Protein AF-A0A540LN91-F1 (afdb_monomer)

Foldseek 3Di:
DWQAFDADPPRQTQFTADPVRDTDGDRDDDDDQQQQAQHKDDAQPDIDAASDVVHHHDYRNVVNVVVVVDDDADEDFAFDDWDFQVPDDCPPWAKDWDDPDDDDPDPDPVPPDDDDTDIKTKDKDAQVNLVVLVVCVCSHCVSVVVDPHDYDPPQDAVSVCCVVVVVDRMFMWIFDDPDDPGRITGTDGRRHGHHDPDPPPDDDD

Solvent-accessible surface area (backbone atoms only — not comparable to full-atom values): 12615 Å² total; per-residue (Å²): 106,70,24,41,74,38,63,49,82,90,75,37,52,44,27,35,27,29,74,89,70,52,74,48,77,33,84,70,87,86,88,80,61,78,59,18,63,75,16,65,45,71,52,45,89,46,70,47,75,16,30,48,93,99,37,72,39,42,63,52,37,64,63,47,42,42,74,73,69,47,88,83,84,67,79,49,84,55,50,52,46,70,44,58,51,92,80,55,84,63,88,87,45,48,77,44,66,70,70,92,72,82,81,73,95,61,90,58,68,93,72,70,71,89,70,89,77,72,64,29,32,43,48,68,50,46,62,67,57,52,49,58,47,61,77,45,40,64,48,34,40,63,74,47,68,76,42,99,51,65,56,54,89,87,50,43,24,61,68,52,40,54,69,73,43,66,86,56,71,59,50,64,29,36,42,35,68,77,46,95,91,50,59,43,23,40,53,43,34,86,44,43,38,43,74,69,89,77,80,70,84,76,87,77,131

Radius of gyration: 22.0 Å; Cα contacts (8 Å, |Δi|>4): 306; chains: 1; bounding box: 51×40×54 Å

pLDDT: mean 84.0, std 16.84, range [22.33, 97.44]

Nearest PDB structures (foldseek):
  2zxh-assembly1_B  TM=8.770E-01  e=1.008E-15  Aquifex aeolicus
  2zxi-assembly1_B  TM=9.039E-01  e=3.713E-15  Aquifex aeolicus
  2zxi-assembly2_C  TM=9.038E-01  e=3.951E-15  Aquifex aeolicus
  2zxi-assembly2_D  TM=9.227E-01  e=1.549E-14  Aquifex aeolicus
  2zxi-assembly1_A  TM=9.177E-01  e=3.068E-14  Aquifex aeolicus

Structure (mmCIF, N/CA/C/O backbone):
data_AF-A0A540LN91-F1
#
_entry.id   AF-A0A540LN91-F1
#
loop_
_atom_site.group_PDB
_atom_site.id
_atom_site.type_symbol
_atom_site.label_atom_id
_atom_site.label_alt_id
_atom_site.label_comp_id
_atom_site.label_asym_id
_atom_site.label_entity_id
_atom_site.label_seq_id
_atom_site.pdbx_PDB_ins_code
_atom_site.Cartn_x
_atom_site.Cartn_y
_atom_site.Cartn_z
_atom_site.occupancy
_atom_site.B_iso_or_equiv
_atom_site.auth_seq_id
_atom_site.auth_comp_id
_atom_site.auth_asym_id
_atom_site.auth_atom_id
_atom_site.pdbx_PDB_model_num
ATOM 1 N N . MET A 1 1 ? 4.319 7.877 -19.584 1.00 86.12 1 MET A N 1
ATOM 2 C CA . MET A 1 1 ? 4.450 6.467 -19.162 1.00 86.12 1 MET A CA 1
ATOM 3 C C . MET A 1 1 ? 5.512 5.794 -20.011 1.00 86.12 1 MET A C 1
ATOM 5 O O . MET A 1 1 ? 5.472 5.961 -21.227 1.00 86.12 1 MET A O 1
ATOM 9 N N . VAL A 1 2 ? 6.475 5.121 -19.384 1.00 92.62 2 VAL A N 1
ATOM 10 C CA . VAL A 1 2 ? 7.494 4.317 -20.078 1.00 92.62 2 VAL A CA 1
ATOM 11 C C . VAL A 1 2 ? 6.882 2.971 -20.446 1.00 92.62 2 VAL A C 1
ATOM 13 O O . VAL A 1 2 ? 6.247 2.346 -19.601 1.00 92.62 2 VAL A O 1
ATOM 16 N N . THR A 1 3 ? 7.056 2.552 -21.694 1.00 94.12 3 THR A N 1
ATOM 17 C CA . THR A 1 3 ? 6.496 1.304 -22.226 1.00 94.12 3 THR A CA 1
ATOM 18 C C . THR A 1 3 ? 7.567 0.298 -22.613 1.00 94.12 3 THR A C 1
ATOM 20 O O . THR A 1 3 ? 7.248 -0.877 -22.712 1.00 94.12 3 THR A O 1
ATOM 23 N N . ASP A 1 4 ? 8.808 0.727 -22.859 1.00 94.25 4 ASP A N 1
ATOM 24 C CA . ASP A 1 4 ? 9.867 -0.153 -23.361 1.00 94.25 4 ASP A CA 1
ATOM 25 C C . ASP A 1 4 ? 11.262 0.299 -22.909 1.00 94.25 4 ASP A C 1
ATOM 27 O O . ASP A 1 4 ? 11.470 1.482 -22.607 1.00 94.25 4 ASP A O 1
ATOM 31 N N . ILE A 1 5 ? 12.210 -0.637 -22.910 1.00 95.06 5 ILE A N 1
ATOM 32 C CA . ILE A 1 5 ? 13.632 -0.402 -22.642 1.00 95.06 5 ILE A CA 1
ATOM 33 C C . ILE A 1 5 ? 14.379 -0.531 -23.965 1.00 95.06 5 ILE A C 1
ATOM 35 O O . ILE A 1 5 ? 14.252 -1.526 -24.672 1.00 95.06 5 ILE A O 1
ATOM 39 N N . LEU A 1 6 ? 15.155 0.490 -24.312 1.00 94.81 6 LEU A N 1
ATOM 40 C CA . LEU A 1 6 ? 15.960 0.486 -25.526 1.00 94.81 6 LEU A CA 1
ATOM 41 C C . LEU A 1 6 ? 17.246 -0.287 -25.252 1.00 94.81 6 LEU A C 1
ATOM 43 O O . LEU A 1 6 ? 17.991 0.069 -24.337 1.00 94.81 6 LEU A O 1
ATOM 47 N N . LEU A 1 7 ? 17.494 -1.322 -26.050 1.00 94.69 7 LEU A N 1
ATOM 48 C CA . LEU A 1 7 ? 18.712 -2.117 -25.986 1.00 94.69 7 LEU A CA 1
ATOM 49 C C . LEU A 1 7 ? 19.568 -1.893 -27.230 1.00 94.69 7 LEU A C 1
ATOM 51 O O . LEU A 1 7 ? 19.076 -1.913 -28.360 1.00 94.69 7 LEU A O 1
ATOM 55 N N . GLY A 1 8 ? 20.853 -1.690 -26.982 1.00 89.50 8 GLY A N 1
ATOM 56 C CA . GLY A 1 8 ? 21.898 -1.558 -27.977 1.00 89.50 8 GLY A CA 1
ATOM 57 C C . GLY A 1 8 ? 22.537 -2.884 -28.355 1.00 89.50 8 GLY A C 1
ATOM 58 O O . GLY A 1 8 ? 22.025 -3.975 -28.102 1.00 89.50 8 GLY A O 1
ATOM 59 N N . LYS A 1 9 ? 23.732 -2.796 -28.942 1.00 85.31 9 LYS A N 1
ATOM 60 C CA . LYS A 1 9 ? 24.552 -3.982 -29.227 1.00 85.31 9 LYS A CA 1
ATOM 61 C C . LYS A 1 9 ? 24.953 -4.668 -27.914 1.00 85.31 9 LYS A C 1
ATOM 63 O O . LYS A 1 9 ? 25.389 -3.991 -26.984 1.00 85.31 9 LYS A O 1
ATOM 68 N N . ASN A 1 10 ? 24.882 -6.001 -27.885 1.00 87.94 10 ASN A N 1
ATOM 69 C CA . ASN A 1 10 ? 25.202 -6.846 -26.724 1.00 87.94 10 ASN A CA 1
ATOM 70 C C . ASN A 1 10 ? 24.302 -6.598 -25.493 1.00 87.94 10 ASN A C 1
ATOM 72 O O . ASN A 1 10 ? 24.808 -6.596 -24.376 1.00 87.94 10 ASN A O 1
ATOM 76 N N . ASP A 1 11 ? 23.007 -6.333 -25.694 1.00 88.44 11 ASP A N 1
ATOM 77 C CA . ASP A 1 11 ? 22.007 -6.147 -24.623 1.00 88.44 11 ASP A CA 1
ATOM 78 C C . ASP A 1 11 ? 22.308 -5.003 -23.633 1.00 88.44 11 ASP A C 1
ATOM 80 O O . ASP A 1 11 ? 21.781 -4.957 -22.522 1.00 88.44 11 ASP A O 1
ATOM 84 N N . ASN A 1 12 ? 23.136 -4.035 -24.038 1.00 93.00 12 ASN A N 1
ATOM 85 C CA . ASN A 1 12 ? 23.396 -2.843 -23.235 1.00 93.00 12 ASN A CA 1
ATOM 86 C C . ASN A 1 12 ? 22.174 -1.922 -23.233 1.00 93.00 12 ASN A C 1
ATOM 88 O O . ASN A 1 12 ? 21.608 -1.637 -24.287 1.00 93.00 12 ASN A O 1
ATOM 92 N N . VAL A 1 13 ? 21.800 -1.406 -22.064 1.00 95.12 13 VAL A N 1
ATOM 93 C CA . VAL A 1 13 ? 20.722 -0.418 -21.953 1.00 95.12 13 VAL A CA 1
ATOM 94 C C . VAL A 1 13 ? 21.164 0.898 -22.596 1.00 95.12 13 VAL A C 1
ATOM 96 O O . VAL A 1 13 ? 22.190 1.463 -22.229 1.00 95.12 13 VAL A O 1
ATOM 99 N N . GLU A 1 14 ? 20.371 1.397 -23.542 1.00 96.25 14 GLU A N 1
ATOM 100 C CA . GLU A 1 14 ? 20.589 2.688 -24.210 1.00 96.25 14 GLU A CA 1
ATOM 101 C C . GLU A 1 14 ? 19.561 3.746 -23.791 1.00 96.25 14 GLU A C 1
ATOM 103 O O . GLU A 1 14 ? 19.746 4.934 -24.064 1.00 96.25 14 GLU A O 1
ATOM 108 N N . GLY A 1 15 ? 18.472 3.346 -23.129 1.00 96.50 15 GLY A N 1
ATOM 109 C CA . GLY A 1 15 ? 17.441 4.267 -22.669 1.00 96.50 15 GLY A CA 1
ATOM 110 C C . GLY A 1 15 ? 16.058 3.640 -22.544 1.00 96.50 15 GLY A C 1
ATOM 111 O O . GLY A 1 15 ? 15.912 2.436 -22.348 1.00 96.50 15 GLY A O 1
ATOM 112 N N . VAL A 1 16 ? 15.026 4.473 -22.668 1.00 97.06 16 VAL A N 1
ATOM 113 C CA . VAL A 1 16 ? 13.616 4.072 -22.565 1.00 97.06 16 VAL A CA 1
ATOM 114 C C . VAL A 1 16 ? 12.768 4.682 -23.673 1.00 97.06 16 VAL A C 1
ATOM 116 O O . VAL A 1 16 ? 13.033 5.791 -24.140 1.00 97.06 16 VAL A O 1
ATOM 119 N N . ARG A 1 17 ? 11.693 3.986 -24.049 1.00 95.69 17 ARG A N 1
ATOM 120 C CA . ARG A 1 17 ? 10.635 4.520 -24.913 1.00 95.69 17 ARG A CA 1
ATOM 121 C C . ARG A 1 17 ? 9.374 4.783 -24.109 1.00 95.69 17 ARG A C 1
ATOM 123 O O . ARG A 1 17 ? 8.958 3.977 -23.276 1.00 95.69 17 ARG A O 1
ATOM 130 N N . THR A 1 18 ? 8.742 5.913 -24.382 1.00 94.88 18 THR A N 1
ATOM 131 C CA . THR A 1 18 ? 7.457 6.286 -23.786 1.00 94.88 18 THR A CA 1
ATOM 132 C C . THR A 1 18 ? 6.276 5.878 -24.661 1.00 94.88 18 THR A C 1
ATOM 134 O O . THR A 1 18 ? 6.425 5.636 -25.855 1.00 94.88 18 THR A O 1
ATOM 137 N N . PHE A 1 19 ? 5.081 5.888 -24.072 1.00 90.00 19 PHE A N 1
ATOM 138 C CA . PHE A 1 19 ? 3.815 5.584 -24.742 1.00 90.00 19 PHE A CA 1
ATOM 139 C C . PHE A 1 19 ? 3.590 6.364 -26.051 1.00 90.00 19 PHE A C 1
ATOM 141 O O . PHE A 1 19 ? 3.082 5.808 -27.016 1.00 90.00 19 PHE A O 1
ATOM 148 N N . PHE A 1 20 ? 4.021 7.629 -26.120 1.00 92.31 20 PHE A N 1
ATOM 149 C CA . PHE A 1 20 ? 3.903 8.459 -27.328 1.00 92.31 20 PHE A CA 1
ATOM 150 C C . PHE A 1 20 ? 5.026 8.226 -28.356 1.00 92.31 20 PHE A C 1
ATOM 152 O O . PHE A 1 20 ? 5.187 9.010 -29.285 1.00 92.31 20 PHE A O 1
ATOM 159 N N . GLY A 1 21 ? 5.841 7.182 -28.186 1.00 92.81 21 GLY A N 1
ATOM 160 C CA . GLY A 1 21 ? 6.927 6.833 -29.103 1.00 92.81 21 GLY A CA 1
ATOM 161 C C . GLY A 1 21 ? 8.209 7.654 -28.933 1.00 92.81 21 GLY A C 1
ATOM 162 O O . GLY A 1 21 ? 9.156 7.448 -29.686 1.00 92.81 21 GLY A O 1
ATOM 163 N N . MET A 1 22 ? 8.280 8.557 -27.947 1.00 96.69 22 MET A N 1
ATOM 164 C CA . MET A 1 22 ? 9.504 9.319 -27.669 1.00 96.69 22 MET A CA 1
ATOM 165 C C . MET A 1 22 ? 10.547 8.439 -26.978 1.00 96.69 22 MET A C 1
ATOM 167 O O . MET A 1 22 ? 10.212 7.736 -26.018 1.00 96.69 22 MET A O 1
ATOM 171 N N . ASN A 1 23 ? 11.799 8.541 -27.426 1.00 97.44 23 ASN A N 1
ATOM 172 C CA . ASN A 1 23 ? 12.953 7.853 -26.854 1.00 97.44 23 ASN A CA 1
ATOM 173 C C . ASN A 1 23 ? 13.762 8.818 -25.974 1.00 97.44 23 ASN A C 1
ATOM 175 O O . ASN A 1 23 ? 14.092 9.920 -26.410 1.00 97.44 23 ASN A O 1
ATOM 179 N N . PHE A 1 24 ? 14.119 8.381 -24.768 1.00 96.94 24 PHE A N 1
ATOM 180 C CA . PHE A 1 24 ? 15.025 9.086 -23.862 1.00 96.94 24 PHE A CA 1
ATOM 181 C C . PHE A 1 24 ? 16.251 8.213 -23.628 1.00 96.94 24 PHE A C 1
ATOM 183 O O . PHE A 1 24 ? 16.111 7.093 -23.137 1.00 96.94 24 PHE A O 1
ATOM 190 N N . TYR A 1 25 ? 17.432 8.715 -23.985 1.00 97.19 25 TYR A N 1
ATOM 191 C CA . TYR A 1 25 ? 18.677 7.951 -23.915 1.00 97.19 25 TYR A CA 1
ATOM 192 C C . TYR A 1 25 ? 19.362 8.109 -22.558 1.00 97.19 25 TYR A C 1
ATOM 194 O O . TYR A 1 25 ? 19.408 9.206 -22.001 1.00 97.19 25 TYR A O 1
ATOM 202 N N . SER A 1 26 ? 19.894 7.011 -22.031 1.00 96.00 26 SER A N 1
ATOM 203 C CA . SER A 1 26 ? 20.634 6.967 -20.771 1.00 96.00 26 SER A CA 1
ATOM 204 C C . SER A 1 26 ? 21.508 5.712 -20.730 1.00 96.00 26 SER A C 1
ATOM 206 O O . SER A 1 26 ? 21.042 4.661 -21.168 1.00 96.00 26 SER A O 1
ATOM 208 N N . PRO A 1 27 ? 22.729 5.774 -20.164 1.00 94.00 27 PRO A N 1
ATOM 209 C CA . PRO A 1 27 ? 23.569 4.587 -19.992 1.00 94.00 27 PRO A CA 1
ATOM 210 C C . PRO A 1 27 ? 23.013 3.594 -18.955 1.00 94.00 27 PRO A C 1
ATOM 212 O O . PRO A 1 27 ? 23.422 2.438 -18.942 1.00 94.00 27 PRO A O 1
ATOM 215 N N . SER A 1 28 ? 22.095 4.038 -18.085 1.00 95.25 28 SER A N 1
ATOM 216 C CA . SER A 1 28 ? 21.482 3.217 -17.034 1.00 95.25 28 SER A CA 1
ATOM 217 C C . SER A 1 28 ? 20.012 3.582 -16.824 1.00 95.25 28 SER A C 1
ATOM 219 O O . SER A 1 28 ? 19.635 4.754 -16.905 1.00 95.25 28 SER A O 1
ATOM 221 N N . VAL A 1 29 ? 19.181 2.589 -16.497 1.00 95.62 29 VAL A N 1
ATOM 222 C CA . VAL A 1 29 ? 17.749 2.757 -16.198 1.00 95.62 29 VAL A CA 1
ATOM 223 C C . VAL A 1 29 ? 17.418 2.034 -14.895 1.00 95.62 29 VAL A C 1
ATOM 225 O O . VAL A 1 29 ? 17.763 0.868 -14.726 1.00 95.62 29 VAL A O 1
ATOM 228 N N . ILE A 1 30 ? 16.728 2.720 -13.980 1.00 95.62 30 ILE A N 1
ATOM 229 C CA . ILE A 1 30 ? 16.222 2.146 -12.727 1.00 95.62 30 ILE A CA 1
ATOM 230 C C . ILE A 1 30 ? 14.697 2.066 -12.825 1.00 95.62 30 ILE A C 1
ATOM 232 O O . ILE A 1 30 ? 14.035 3.075 -13.068 1.00 95.62 30 ILE A O 1
ATOM 236 N N . LEU A 1 31 ? 14.136 0.871 -12.634 1.00 92.94 31 LEU A N 1
ATOM 237 C CA . LEU A 1 31 ? 12.691 0.643 -12.666 1.00 92.94 31 LEU A CA 1
ATOM 238 C C . LEU A 1 31 ? 12.113 0.635 -11.247 1.00 92.94 31 LEU A C 1
ATOM 240 O O . LEU A 1 31 ? 12.434 -0.233 -10.442 1.00 92.94 31 LEU A O 1
ATOM 244 N N . THR A 1 32 ? 11.208 1.568 -10.960 1.00 94.25 32 THR A N 1
ATOM 245 C CA . THR A 1 32 ? 10.513 1.694 -9.666 1.00 94.25 32 THR A CA 1
ATOM 246 C C . THR A 1 32 ? 8.998 1.761 -9.866 1.00 94.25 32 THR A C 1
ATOM 248 O O . THR A 1 32 ? 8.308 2.656 -9.387 1.00 94.25 32 THR A O 1
ATOM 251 N N . THR A 1 33 ? 8.448 0.800 -10.611 1.00 89.56 33 THR A N 1
ATOM 252 C CA . THR A 1 33 ? 7.056 0.831 -11.099 1.00 89.56 33 THR A CA 1
ATOM 253 C C . THR A 1 33 ? 5.979 0.702 -10.022 1.00 89.56 33 THR A C 1
ATOM 255 O O . THR A 1 33 ? 4.800 0.856 -10.336 1.00 89.56 33 THR A O 1
ATOM 258 N N . GLY A 1 34 ? 6.346 0.375 -8.778 1.00 90.56 34 GLY A N 1
ATOM 259 C CA . GLY A 1 34 ? 5.402 0.183 -7.676 1.00 90.56 34 GLY A CA 1
ATOM 260 C C . GLY A 1 34 ? 4.256 -0.763 -8.051 1.00 90.56 34 GLY A C 1
ATOM 261 O O . GLY A 1 34 ? 4.475 -1.810 -8.654 1.00 90.56 34 GLY A O 1
ATOM 262 N N . THR A 1 35 ? 3.023 -0.361 -7.742 1.00 87.62 35 THR A N 1
ATOM 263 C CA . THR A 1 35 ? 1.791 -1.124 -8.017 1.00 87.62 35 THR A CA 1
ATOM 264 C C . THR A 1 35 ? 1.207 -0.886 -9.416 1.00 87.62 35 THR A C 1
ATOM 266 O O . THR A 1 35 ? 0.126 -1.383 -9.722 1.00 87.62 35 THR A O 1
ATOM 269 N N . PHE A 1 36 ? 1.884 -0.120 -10.279 1.00 89.00 36 PHE A N 1
ATOM 270 C CA . PHE A 1 36 ? 1.317 0.317 -11.557 1.00 89.00 36 PHE A CA 1
ATOM 271 C C . PHE A 1 36 ? 1.456 -0.715 -12.674 1.00 89.00 36 PHE A C 1
ATOM 273 O O . PHE A 1 36 ? 0.598 -0.770 -13.552 1.00 89.00 36 PHE A O 1
ATOM 280 N N . MET A 1 37 ? 2.520 -1.519 -12.667 1.00 88.06 37 MET A N 1
ATOM 281 C CA . MET A 1 37 ? 2.829 -2.449 -13.755 1.00 88.06 37 MET A CA 1
ATOM 282 C C . MET A 1 37 ? 1.749 -3.531 -13.876 1.00 88.06 37 MET A C 1
ATOM 284 O O . MET A 1 37 ? 1.601 -4.355 -12.975 1.00 88.06 37 MET A O 1
ATOM 288 N N . SER A 1 38 ? 0.965 -3.507 -14.960 1.00 85.62 38 SER A N 1
ATOM 289 C CA . SER A 1 38 ? -0.192 -4.399 -15.148 1.00 85.62 38 SER A CA 1
ATOM 290 C C . SER A 1 38 ? -1.129 -4.443 -13.920 1.00 85.62 38 SER A C 1
ATOM 292 O O . SER A 1 38 ? -1.695 -5.486 -13.552 1.00 85.62 38 SER A O 1
ATOM 294 N N . GLY A 1 39 ? -1.254 -3.287 -13.254 1.00 87.00 39 GLY A N 1
ATOM 295 C CA . GLY A 1 39 ? -2.028 -3.102 -12.033 1.00 87.00 39 GLY A CA 1
ATOM 296 C C . GLY A 1 39 ? -3.522 -3.327 -12.257 1.00 87.00 39 GLY A C 1
ATOM 297 O O . GLY A 1 39 ? -4.093 -2.942 -13.281 1.00 87.00 39 GLY A O 1
ATOM 298 N N . LYS A 1 40 ? -4.177 -3.968 -11.286 1.00 87.31 40 LYS A N 1
ATOM 299 C CA . LYS A 1 40 ? -5.621 -4.212 -11.305 1.00 87.31 40 LYS A CA 1
ATOM 300 C C . LYS A 1 40 ? -6.180 -4.068 -9.899 1.00 87.31 40 LYS A C 1
ATOM 302 O O . LYS A 1 40 ? -5.755 -4.787 -8.997 1.00 87.31 40 LYS A O 1
ATOM 307 N N . ILE A 1 41 ? -7.157 -3.185 -9.739 1.00 87.88 41 ILE A N 1
ATOM 308 C CA . ILE A 1 41 ? -7.875 -2.996 -8.479 1.00 87.88 41 ILE A CA 1
ATOM 309 C C . ILE A 1 41 ? -9.093 -3.910 -8.455 1.00 87.88 41 ILE A C 1
ATOM 311 O O . ILE A 1 41 ? -9.753 -4.114 -9.477 1.00 87.88 41 ILE A O 1
ATOM 315 N N . TRP A 1 42 ? -9.384 -4.437 -7.269 1.00 85.31 42 TRP A N 1
ATOM 316 C CA . TRP A 1 42 ? -10.552 -5.258 -6.986 1.00 85.31 42 TRP A CA 1
ATOM 317 C C . TRP A 1 42 ? -11.358 -4.645 -5.846 1.00 85.31 42 TRP A C 1
ATOM 319 O O . TRP A 1 42 ? -10.804 -4.329 -4.796 1.00 85.31 42 TRP A O 1
ATOM 329 N N . VAL A 1 43 ? -12.663 -4.503 -6.068 1.00 85.06 43 VAL A N 1
ATOM 330 C CA . VAL A 1 43 ? -13.647 -3.989 -5.112 1.00 85.06 43 VAL A CA 1
ATOM 331 C C . VAL A 1 43 ? -14.804 -4.983 -5.069 1.00 85.06 43 VAL A C 1
ATOM 333 O O . VAL A 1 43 ? -15.693 -4.948 -5.920 1.00 85.06 43 VAL A O 1
ATOM 336 N N . GLY A 1 44 ? -14.751 -5.920 -4.117 1.00 82.81 44 GLY A N 1
ATOM 337 C CA . GLY A 1 44 ? -15.648 -7.079 -4.092 1.00 82.81 44 GLY A CA 1
ATOM 338 C C . GLY A 1 44 ? -15.554 -7.863 -5.404 1.00 82.81 44 GLY A C 1
ATOM 339 O O . GLY A 1 44 ? -14.467 -8.278 -5.807 1.00 82.81 44 GLY A O 1
ATOM 340 N N . ARG A 1 45 ? -16.680 -7.984 -6.114 1.00 81.31 45 ARG A N 1
ATOM 341 C CA . ARG A 1 45 ? -16.774 -8.650 -7.427 1.00 81.31 45 ARG A CA 1
ATOM 342 C C . ARG A 1 45 ? -16.302 -7.796 -8.606 1.00 81.31 45 ARG A C 1
ATOM 344 O O . ARG A 1 45 ? -16.088 -8.315 -9.700 1.00 81.31 45 ARG A O 1
ATOM 351 N N . THR A 1 46 ? -16.169 -6.488 -8.416 1.00 83.69 46 THR A N 1
ATOM 352 C CA . THR A 1 46 ? -15.831 -5.555 -9.494 1.00 83.69 46 THR A CA 1
ATOM 353 C C . THR A 1 46 ? -14.323 -5.404 -9.605 1.00 83.69 46 THR A C 1
ATOM 355 O O . THR A 1 46 ? -13.603 -5.410 -8.605 1.00 83.69 46 THR A O 1
ATOM 358 N N . SER A 1 47 ? -13.827 -5.231 -10.829 1.00 84.94 47 SER A N 1
ATOM 359 C CA . SER A 1 47 ? -12.410 -4.977 -11.055 1.00 84.94 47 SER A CA 1
ATOM 360 C C . SER A 1 47 ? -12.166 -3.981 -12.174 1.00 84.94 47 SER A C 1
ATOM 362 O O . SER A 1 47 ? -12.963 -3.884 -13.105 1.00 84.94 47 SER A O 1
ATOM 364 N N . MET A 1 48 ? -11.049 -3.263 -12.088 1.00 87.06 48 MET A N 1
ATOM 365 C CA . MET A 1 48 ? -10.635 -2.299 -13.106 1.00 87.06 48 MET A CA 1
ATOM 366 C C . MET A 1 48 ? -9.107 -2.238 -13.239 1.00 87.06 48 MET A C 1
ATOM 368 O O . MET A 1 48 ? -8.408 -2.415 -12.235 1.00 87.06 48 MET A O 1
ATOM 372 N N . PRO A 1 49 ? -8.564 -1.996 -14.448 1.00 87.56 49 PRO A N 1
ATOM 373 C CA . PRO A 1 49 ? -7.143 -1.713 -14.632 1.00 87.56 49 PRO A CA 1
ATOM 374 C C . PRO A 1 49 ? -6.778 -0.393 -13.950 1.00 87.56 49 PRO A C 1
ATOM 376 O O . PRO A 1 49 ? -7.291 0.660 -14.320 1.00 87.56 49 PRO A O 1
ATOM 379 N N . ALA A 1 50 ? -5.908 -0.453 -12.949 1.00 88.25 50 ALA A N 1
ATOM 380 C CA . ALA A 1 50 ? -5.468 0.713 -12.192 1.00 88.25 50 ALA A CA 1
ATOM 381 C C . ALA A 1 50 ? -4.212 0.374 -11.383 1.00 88.25 50 ALA A C 1
ATOM 383 O O . ALA A 1 50 ? -4.078 -0.745 -10.882 1.00 88.25 50 ALA A O 1
ATOM 384 N N . GLY A 1 51 ? -3.298 1.337 -11.256 1.00 85.25 51 GLY A N 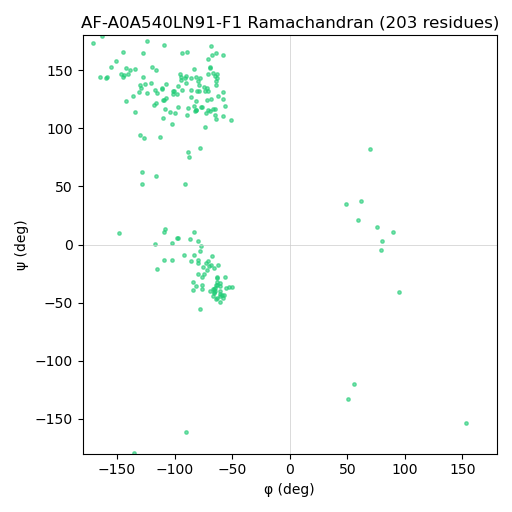1
ATOM 385 C CA . GLY A 1 51 ? -2.118 1.196 -10.398 1.00 85.25 51 GLY A CA 1
ATOM 386 C C . GLY A 1 51 ? -2.413 1.551 -8.943 1.00 85.25 51 GLY A C 1
ATOM 387 O O . GLY A 1 51 ? -1.949 0.880 -8.020 1.00 85.25 51 GLY A O 1
ATOM 388 N N . ARG A 1 52 ? -3.222 2.594 -8.749 1.00 86.12 52 ARG A N 1
ATOM 389 C CA . ARG A 1 52 ? -3.749 3.082 -7.468 1.00 86.12 52 ARG A CA 1
ATOM 390 C C . ARG A 1 52 ? -5.167 3.602 -7.685 1.00 86.12 52 ARG A C 1
ATOM 392 O O . ARG A 1 52 ? -5.598 3.760 -8.826 1.00 86.12 52 ARG A O 1
ATOM 399 N N . ALA A 1 53 ? -5.920 3.822 -6.611 1.00 80.56 53 ALA A N 1
ATOM 400 C CA . ALA A 1 53 ? -7.269 4.371 -6.730 1.00 80.56 53 ALA A CA 1
ATOM 401 C C . ALA A 1 53 ? -7.221 5.728 -7.459 1.00 80.56 53 ALA A C 1
ATOM 403 O O . ALA A 1 53 ? -6.461 6.606 -7.072 1.00 80.56 53 ALA A O 1
ATOM 404 N N . GLY A 1 54 ? -7.992 5.871 -8.542 1.00 82.62 54 GLY A N 1
ATOM 405 C CA . GLY A 1 54 ? -7.985 7.074 -9.386 1.00 82.62 54 GLY A CA 1
ATOM 406 C C . GLY A 1 54 ? -6.825 7.176 -10.388 1.00 82.62 54 GLY A C 1
ATOM 407 O O . GLY A 1 54 ? -6.843 8.072 -11.228 1.00 82.62 54 GLY A O 1
ATOM 408 N N . GLU A 1 55 ? -5.856 6.254 -10.372 1.00 85.38 55 GLU A N 1
ATOM 409 C CA . GLU A 1 55 ? -4.679 6.290 -11.247 1.00 85.38 55 GLU A CA 1
ATOM 410 C C . GLU A 1 55 ? -4.622 5.086 -12.200 1.00 85.38 55 GLU A C 1
ATOM 412 O O . GLU A 1 55 ? -4.757 3.924 -11.804 1.00 85.38 55 GLU A O 1
ATOM 417 N N . SER A 1 56 ? -4.367 5.355 -13.483 1.00 86.44 56 SER A N 1
ATOM 418 C CA . SER A 1 56 ? -4.314 4.321 -14.526 1.00 86.44 56 SER A CA 1
ATOM 419 C C . SER A 1 56 ? -3.135 3.360 -14.344 1.00 86.44 56 SER A C 1
ATOM 421 O O . SER A 1 56 ? -2.061 3.742 -13.881 1.00 86.44 56 SER A O 1
ATOM 423 N N . ALA A 1 57 ? -3.321 2.100 -14.742 1.00 87.81 57 ALA A N 1
ATOM 424 C CA . ALA A 1 57 ? -2.242 1.114 -14.768 1.00 87.81 57 ALA A CA 1
ATOM 425 C C . ALA A 1 57 ? -1.210 1.424 -15.864 1.00 87.81 57 ALA A C 1
ATOM 427 O O . ALA A 1 57 ? -1.541 1.997 -16.902 1.00 87.81 57 ALA A O 1
ATOM 428 N N . SER A 1 58 ? 0.030 0.986 -15.644 1.00 86.56 58 SER A N 1
ATOM 429 C CA . SER A 1 58 ? 1.075 0.981 -16.662 1.00 86.56 58 SER A CA 1
ATOM 430 C C . SER A 1 58 ? 1.013 -0.287 -17.500 1.00 86.56 58 SER A C 1
ATOM 432 O O . SER A 1 58 ? 1.031 -1.389 -16.949 1.00 86.56 58 SER A O 1
ATOM 434 N N . LEU A 1 59 ? 0.957 -0.121 -18.820 1.00 86.75 59 LEU A N 1
ATOM 435 C CA . LEU A 1 59 ? 0.855 -1.201 -19.802 1.00 86.75 59 LEU A CA 1
ATOM 436 C C . LEU A 1 59 ? 2.060 -1.171 -20.754 1.00 86.75 59 LEU A C 1
ATOM 438 O O . LEU A 1 59 ? 2.646 -0.112 -20.991 1.00 86.75 59 LEU A O 1
ATOM 442 N N . GLY A 1 60 ? 2.435 -2.323 -21.309 1.00 88.75 60 GLY A N 1
ATOM 443 C CA . GLY A 1 60 ? 3.512 -2.469 -22.292 1.00 88.75 60 GLY A CA 1
ATOM 444 C C . GLY A 1 60 ? 4.861 -2.843 -21.680 1.00 88.75 60 GLY A C 1
ATOM 445 O O . GLY A 1 60 ? 5.571 -3.686 -22.224 1.00 88.75 60 GLY A O 1
ATOM 446 N N . LEU A 1 61 ? 5.219 -2.255 -20.533 1.00 91.31 61 LEU A N 1
ATOM 447 C CA . LEU A 1 61 ? 6.521 -2.522 -19.912 1.00 91.31 61 LEU A CA 1
ATOM 448 C C . LEU A 1 61 ? 6.644 -3.971 -19.414 1.00 91.31 61 LEU A C 1
ATOM 450 O O . LEU A 1 61 ? 7.707 -4.565 -19.561 1.00 91.31 61 LEU A O 1
ATOM 454 N N . THR A 1 62 ? 5.572 -4.553 -18.863 1.00 90.44 62 THR A N 1
ATOM 455 C CA . THR A 1 62 ? 5.567 -5.958 -18.417 1.00 90.44 62 THR A CA 1
ATOM 456 C C . THR A 1 62 ? 5.844 -6.897 -19.586 1.00 90.44 62 THR A C 1
ATOM 458 O O . THR A 1 62 ? 6.719 -7.754 -19.497 1.00 90.44 62 THR A O 1
ATOM 461 N N . GLU A 1 63 ? 5.134 -6.712 -20.697 1.00 91.00 63 GLU A N 1
ATOM 462 C CA . GLU A 1 63 ? 5.249 -7.552 -21.885 1.00 91.00 63 GLU A CA 1
ATOM 463 C C . GLU A 1 63 ? 6.635 -7.426 -22.527 1.00 91.00 63 GLU A C 1
ATOM 465 O O . GLU A 1 63 ? 7.197 -8.417 -22.993 1.00 91.00 63 GLU A O 1
ATOM 470 N N . ASN A 1 64 ? 7.219 -6.225 -22.528 1.00 91.06 64 ASN A N 1
ATOM 471 C CA . ASN A 1 64 ? 8.574 -6.025 -23.036 1.00 91.06 64 ASN A CA 1
ATOM 472 C C . ASN A 1 64 ? 9.631 -6.664 -22.131 1.00 91.06 64 ASN A C 1
ATOM 474 O O . ASN A 1 64 ? 10.526 -7.329 -22.642 1.00 91.06 64 ASN A O 1
ATOM 478 N N . LEU A 1 65 ? 9.497 -6.580 -20.804 1.00 92.00 65 LEU A N 1
ATOM 479 C CA . LEU A 1 65 ? 10.389 -7.302 -19.890 1.00 92.00 65 LEU A CA 1
ATOM 480 C C . LEU A 1 65 ? 10.304 -8.823 -20.093 1.00 92.00 65 LEU A C 1
ATOM 482 O O . LEU A 1 65 ? 11.334 -9.488 -20.169 1.00 92.00 65 LEU A O 1
ATOM 486 N N . GLN A 1 66 ? 9.102 -9.372 -20.273 1.00 92.19 66 GLN A N 1
ATOM 487 C CA . GLN A 1 66 ? 8.930 -10.795 -20.587 1.00 92.19 66 GLN A CA 1
ATOM 488 C C . GLN A 1 66 ? 9.617 -11.191 -21.902 1.00 92.19 66 GLN A C 1
ATOM 490 O O . GLN A 1 66 ? 10.252 -12.241 -21.974 1.00 92.19 66 GLN A O 1
ATOM 495 N N . ARG A 1 67 ? 9.549 -10.342 -22.939 1.00 91.00 67 ARG A N 1
ATOM 496 C CA . ARG A 1 67 ? 10.262 -10.569 -24.213 1.00 91.00 67 ARG A CA 1
ATOM 497 C C . ARG A 1 67 ? 11.779 -10.570 -24.059 1.00 91.00 67 ARG A C 1
ATOM 499 O O . ARG A 1 67 ? 12.451 -11.253 -24.823 1.00 91.00 67 ARG A O 1
ATOM 506 N N . LEU A 1 68 ? 12.301 -9.836 -23.081 1.00 90.62 68 LEU A N 1
ATOM 507 C CA . LEU A 1 68 ? 13.720 -9.835 -22.720 1.00 90.62 68 LEU A CA 1
ATOM 508 C C . LEU A 1 68 ? 14.123 -11.041 -21.852 1.00 90.62 68 LEU A C 1
ATOM 510 O O . LEU A 1 68 ? 15.275 -11.138 -21.443 1.00 90.62 68 LEU A O 1
ATOM 514 N N . GLY A 1 69 ? 13.198 -11.967 -21.577 1.00 92.25 69 GLY A N 1
ATOM 515 C CA . GLY A 1 69 ? 13.461 -13.185 -20.813 1.00 92.25 69 GLY A CA 1
ATOM 516 C C . GLY A 1 69 ? 13.267 -13.044 -19.303 1.00 92.25 69 GLY A C 1
ATOM 517 O O . GLY A 1 69 ? 13.641 -13.955 -18.569 1.00 92.25 69 GLY A O 1
ATOM 518 N N . PHE A 1 70 ? 12.684 -11.940 -18.820 1.00 92.50 70 PHE A N 1
ATOM 519 C CA . PHE A 1 70 ? 12.351 -11.805 -17.401 1.00 92.50 70 PHE A CA 1
ATOM 520 C C . PHE A 1 70 ? 11.074 -12.568 -17.047 1.00 92.50 70 PHE A C 1
ATOM 522 O O . PHE A 1 70 ? 10.055 -12.483 -17.735 1.00 92.50 70 PHE A O 1
ATOM 529 N N . GLU A 1 71 ? 11.104 -13.251 -15.908 1.00 91.62 71 GLU A N 1
ATOM 530 C CA . GLU A 1 71 ? 9.909 -13.821 -15.297 1.00 91.62 71 GLU A CA 1
ATOM 531 C C . GLU A 1 71 ? 9.131 -12.742 -14.539 1.00 91.62 71 GLU A C 1
ATOM 533 O O . GLU A 1 71 ? 9.700 -11.880 -13.865 1.00 91.62 71 GLU A O 1
ATOM 538 N N . THR A 1 72 ? 7.806 -12.798 -14.629 1.00 86.25 72 THR A N 1
ATOM 539 C CA . THR A 1 72 ? 6.912 -11.873 -13.928 1.00 86.25 72 THR A CA 1
ATOM 540 C C . THR A 1 72 ? 5.850 -12.664 -13.185 1.00 86.25 72 THR A C 1
ATOM 542 O O . THR A 1 72 ? 5.248 -13.563 -13.770 1.00 86.25 72 THR A O 1
ATOM 545 N N . ASP A 1 73 ? 5.555 -12.275 -11.949 1.00 84.38 73 ASP A N 1
ATOM 546 C CA . ASP A 1 73 ? 4.468 -12.846 -11.150 1.00 84.38 73 ASP A CA 1
ATOM 547 C C . ASP A 1 73 ? 3.550 -11.730 -10.623 1.00 84.38 73 ASP A C 1
ATOM 549 O O . ASP A 1 73 ? 3.893 -10.543 -10.667 1.00 84.38 73 ASP A O 1
ATOM 553 N N . ARG A 1 74 ? 2.359 -12.091 -10.140 1.00 82.31 74 ARG A N 1
ATOM 554 C CA . ARG A 1 74 ? 1.376 -11.149 -9.601 1.00 82.31 74 ARG A CA 1
ATOM 555 C C . ARG A 1 74 ? 1.283 -11.274 -8.091 1.00 82.31 74 ARG A C 1
ATOM 557 O O . ARG A 1 74 ? 0.816 -12.273 -7.550 1.00 82.31 74 ARG A O 1
ATOM 564 N N . LEU A 1 75 ? 1.638 -10.188 -7.418 1.00 82.62 75 LEU A N 1
ATOM 565 C CA . LEU A 1 75 ? 1.392 -10.022 -5.993 1.00 82.62 75 LEU A CA 1
ATOM 566 C C . LEU A 1 75 ? 0.084 -9.267 -5.771 1.00 82.62 75 LEU A C 1
ATOM 568 O O . LEU A 1 75 ? -0.266 -8.353 -6.521 1.00 82.62 75 LEU A O 1
ATOM 572 N N . LYS A 1 76 ? -0.632 -9.649 -4.713 1.00 78.88 76 LYS A N 1
ATOM 573 C CA . LYS A 1 76 ? -1.817 -8.936 -4.243 1.00 78.88 76 LYS A CA 1
ATOM 574 C C . LYS A 1 76 ? -1.491 -8.238 -2.935 1.00 78.88 76 LYS A C 1
ATOM 576 O O . LYS A 1 76 ? -1.137 -8.882 -1.953 1.00 78.88 76 LYS A O 1
ATOM 581 N N . THR A 1 77 ? -1.709 -6.937 -2.921 1.00 78.31 77 THR A N 1
ATOM 582 C CA . THR A 1 77 ? -1.880 -6.149 -1.707 1.00 78.31 77 THR A CA 1
ATOM 583 C C . THR A 1 77 ? -3.217 -5.426 -1.809 1.00 78.31 77 THR A C 1
ATOM 585 O O . THR A 1 77 ? -3.934 -5.502 -2.806 1.00 78.31 77 THR A O 1
ATOM 588 N N . GLY A 1 78 ? -3.589 -4.744 -0.754 1.00 78.56 78 GLY A N 1
ATOM 589 C CA . GLY A 1 78 ? -4.790 -3.956 -0.649 1.00 78.56 78 GLY A CA 1
ATOM 590 C C . GLY A 1 78 ? -4.631 -3.020 0.525 1.00 78.56 78 GLY A C 1
ATOM 591 O O . GLY A 1 78 ? -3.605 -2.984 1.200 1.00 78.56 78 GLY A O 1
ATOM 592 N N . THR A 1 79 ? -5.659 -2.230 0.732 1.00 83.88 79 THR A N 1
ATOM 593 C CA . THR A 1 79 ? -5.632 -1.115 1.660 1.00 83.88 79 THR A CA 1
ATOM 594 C C . THR A 1 79 ? -7.022 -1.020 2.277 1.00 83.88 79 THR A C 1
ATOM 596 O O . THR A 1 79 ? -7.979 -1.361 1.577 1.00 83.88 79 THR A O 1
ATOM 599 N N . PRO A 1 80 ? -7.157 -0.658 3.560 1.00 85.25 80 PRO A N 1
ATOM 600 C CA . PRO A 1 80 ? -8.454 -0.405 4.163 1.00 85.25 80 PRO A CA 1
ATOM 601 C C . PRO A 1 80 ? -9.128 0.803 3.504 1.00 85.25 80 PRO A C 1
ATOM 603 O O . PRO A 1 80 ? -8.502 1.609 2.803 1.00 85.25 80 PRO A O 1
ATOM 606 N N . ALA A 1 81 ? -10.427 0.940 3.744 1.00 85.75 81 ALA A N 1
ATOM 607 C CA . ALA A 1 81 ? -11.121 2.161 3.383 1.00 85.75 81 ALA A CA 1
ATOM 608 C C . ALA A 1 81 ? -10.714 3.319 4.292 1.00 85.75 81 ALA A C 1
ATOM 610 O O . ALA A 1 81 ? -10.205 3.128 5.398 1.00 85.75 81 ALA A O 1
ATOM 611 N N . ARG A 1 82 ? -10.968 4.521 3.781 1.00 91.44 82 ARG A N 1
ATOM 612 C CA . ARG A 1 82 ? -10.868 5.758 4.540 1.00 91.44 82 ARG A CA 1
ATOM 613 C C . ARG A 1 82 ? -12.264 6.107 5.017 1.00 91.44 82 ARG A C 1
ATOM 615 O O . ARG A 1 82 ? -13.216 5.978 4.245 1.00 91.44 82 ARG A O 1
ATOM 622 N N . VAL A 1 83 ? -12.380 6.509 6.273 1.00 93.81 83 VAL A N 1
ATOM 623 C CA . VAL A 1 83 ? -13.649 6.933 6.873 1.00 93.81 83 VAL A CA 1
ATOM 624 C C . VAL A 1 83 ? -13.569 8.402 7.260 1.00 93.81 83 VAL A C 1
ATOM 626 O O . VAL A 1 83 ? -12.493 8.909 7.557 1.00 93.81 83 VAL A O 1
ATOM 629 N N . ASP A 1 84 ? -14.703 9.092 7.231 1.00 94.62 84 ASP A N 1
ATOM 630 C CA . ASP A 1 84 ? -14.777 10.504 7.598 1.00 94.62 84 ASP A CA 1
ATOM 631 C C . ASP A 1 84 ? -14.740 10.651 9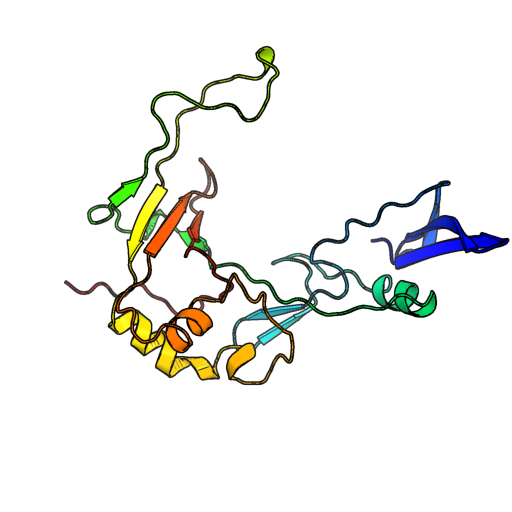.124 1.00 94.62 84 ASP A C 1
ATOM 633 O O . ASP A 1 84 ? -15.639 10.166 9.818 1.00 94.62 84 ASP A O 1
ATOM 637 N N . CYS A 1 85 ? -13.726 11.336 9.652 1.00 93.62 85 CYS A N 1
ATOM 638 C CA . CYS A 1 85 ? -13.525 11.531 11.086 1.00 93.62 85 CYS A CA 1
ATOM 639 C C . CYS A 1 85 ? -14.726 12.181 11.779 1.00 93.62 85 CYS A C 1
ATOM 641 O O . CYS A 1 85 ? -14.980 11.910 12.948 1.00 93.62 85 CYS A O 1
ATOM 643 N N . ARG A 1 86 ? -15.519 12.982 11.059 1.00 93.94 86 ARG A N 1
ATOM 644 C CA . ARG A 1 86 ? -16.701 13.675 11.598 1.00 93.94 86 ARG A CA 1
ATOM 645 C C . ARG A 1 86 ? -17.858 12.726 11.901 1.00 93.94 86 ARG A C 1
ATOM 647 O O . ARG A 1 86 ? -18.815 13.125 12.555 1.00 93.94 86 ARG A O 1
ATOM 654 N N . THR A 1 87 ? -17.787 11.499 11.388 1.00 95.25 87 THR A N 1
ATOM 655 C CA . THR A 1 87 ? -18.802 10.451 11.567 1.00 95.25 87 THR A CA 1
ATOM 656 C C . THR A 1 87 ? -18.404 9.405 12.606 1.00 95.25 87 THR A C 1
ATOM 658 O O . THR A 1 87 ? -19.147 8.453 12.823 1.00 95.25 87 THR A O 1
ATOM 661 N N . VAL A 1 88 ? -17.240 9.567 13.241 1.00 93.88 88 VAL A N 1
ATOM 662 C CA . VAL A 1 88 ? -16.715 8.633 14.238 1.00 93.88 88 VAL A CA 1
ATOM 663 C C . VAL A 1 88 ? -16.956 9.185 15.638 1.00 93.88 88 VAL A C 1
ATOM 665 O O . VAL A 1 88 ? -16.597 10.324 15.935 1.00 93.88 88 VAL A O 1
ATOM 668 N N . ASP A 1 89 ? -17.530 8.362 16.516 1.00 94.94 89 ASP A N 1
ATOM 669 C CA . ASP A 1 89 ? -17.558 8.645 17.948 1.00 94.94 89 ASP A CA 1
ATOM 670 C C . ASP A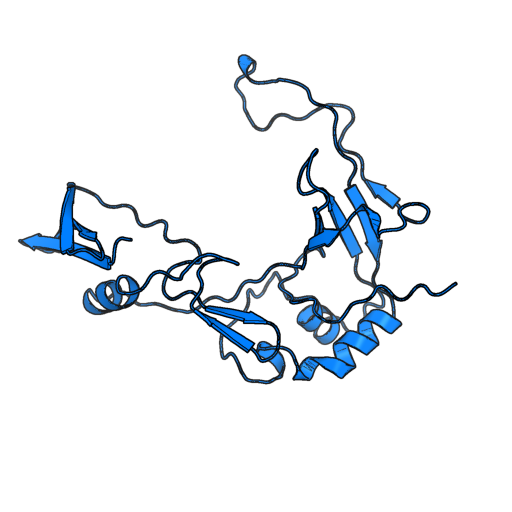 1 89 ? -16.228 8.230 18.595 1.00 94.94 89 ASP A C 1
ATOM 672 O O . ASP A 1 89 ? -15.864 7.053 18.629 1.00 94.94 89 ASP A O 1
ATOM 676 N N . PHE A 1 90 ? -15.495 9.216 19.110 1.00 94.00 90 PHE A N 1
ATOM 677 C CA . PHE A 1 90 ? -14.210 9.014 19.781 1.00 94.00 90 PHE A CA 1
ATOM 678 C C . PHE A 1 90 ? -14.333 8.837 21.298 1.00 94.00 90 PHE A C 1
ATOM 680 O O . PHE A 1 90 ? -13.337 8.520 21.945 1.00 94.00 90 PHE A O 1
ATOM 687 N N . SER A 1 91 ? -15.513 9.058 21.888 1.00 92.62 91 SER A N 1
ATOM 688 C CA . SER A 1 91 ? -15.684 9.126 23.345 1.00 92.62 91 SER A CA 1
ATOM 689 C C . SER A 1 91 ? -15.354 7.810 24.062 1.00 92.62 91 SER A C 1
ATOM 691 O O . SER A 1 91 ? -14.842 7.833 25.181 1.00 92.62 91 SER A O 1
ATOM 693 N N . GLY A 1 92 ? -15.594 6.671 23.405 1.00 89.19 92 GLY A N 1
ATOM 694 C CA . GLY A 1 92 ? -15.302 5.329 23.916 1.00 89.19 92 GLY A CA 1
ATOM 695 C C . GLY A 1 92 ? -13.979 4.722 23.437 1.00 89.19 92 GLY A C 1
ATOM 696 O O . GLY A 1 92 ? -13.735 3.545 23.700 1.00 89.19 92 GLY A O 1
ATOM 697 N N . LEU A 1 93 ? -13.146 5.469 22.706 1.00 94.69 93 LEU A N 1
ATOM 698 C CA . LEU A 1 93 ? -11.918 4.938 22.111 1.00 94.69 93 LEU A CA 1
ATOM 699 C C . LEU A 1 93 ? -10.694 5.188 22.994 1.00 94.69 93 LEU A C 1
ATOM 701 O O . LEU A 1 93 ? -10.585 6.218 23.656 1.00 94.69 93 LEU A O 1
ATOM 705 N N . GLU A 1 94 ? -9.735 4.262 22.965 1.00 94.62 94 GLU A N 1
ATOM 706 C CA . GLU A 1 94 ? -8.485 4.404 23.714 1.00 94.62 94 GLU A CA 1
ATOM 707 C C . GLU A 1 94 ? -7.503 5.299 22.931 1.00 94.62 94 GLU A C 1
ATOM 709 O O . GLU A 1 94 ? -7.081 4.917 21.835 1.00 94.62 94 GLU A O 1
ATOM 714 N N . PRO A 1 95 ? -7.117 6.482 23.448 1.00 95.38 95 PRO A N 1
ATOM 715 C CA . PRO A 1 95 ? -6.171 7.356 22.766 1.00 95.38 95 PRO A CA 1
ATOM 716 C C . PRO A 1 95 ? -4.752 6.773 22.801 1.00 95.38 95 PRO A C 1
ATOM 718 O O . PRO A 1 95 ? -4.241 6.413 23.857 1.00 95.38 95 PRO A O 1
ATOM 721 N N . GLN A 1 96 ? -4.095 6.754 21.645 1.00 94.81 96 GLN A N 1
ATOM 722 C CA . GLN A 1 96 ? -2.706 6.343 21.452 1.00 94.81 96 GLN A CA 1
ATOM 723 C C . GLN A 1 96 ? -1.900 7.577 21.039 1.00 94.81 96 GLN A C 1
ATOM 725 O O . GLN A 1 96 ? -1.872 7.967 19.867 1.00 94.81 96 GLN A O 1
ATOM 730 N N . ARG A 1 97 ? -1.315 8.247 22.034 1.00 93.94 97 ARG A N 1
ATOM 731 C CA . ARG A 1 97 ? -0.474 9.435 21.834 1.00 93.94 97 ARG A CA 1
ATOM 732 C C . ARG A 1 97 ? 0.945 9.004 21.471 1.00 93.94 97 ARG A C 1
ATOM 734 O O . ARG A 1 97 ? 1.380 7.932 21.880 1.00 93.94 97 ARG A O 1
ATOM 741 N N . GLY A 1 98 ? 1.645 9.843 20.713 1.00 90.88 98 GLY A N 1
ATOM 742 C CA . GLY A 1 98 ? 3.078 9.662 20.505 1.00 90.88 98 GLY A CA 1
ATOM 743 C C . GLY A 1 98 ? 3.881 9.923 21.782 1.00 90.88 98 GLY A C 1
ATOM 744 O O . GLY A 1 98 ? 3.338 10.406 22.780 1.00 90.88 98 GLY A O 1
ATOM 745 N N . ASP A 1 99 ? 5.167 9.590 21.733 1.00 91.44 99 ASP A N 1
ATOM 746 C CA . ASP A 1 99 ? 6.077 9.692 22.874 1.00 91.44 99 ASP A CA 1
ATOM 747 C C . ASP A 1 99 ? 6.252 11.146 23.339 1.00 91.44 99 ASP A C 1
ATOM 749 O O . ASP A 1 99 ? 6.229 12.079 22.532 1.00 91.44 99 ASP A O 1
ATOM 753 N N . GLU A 1 100 ? 6.444 11.345 24.647 1.00 90.06 100 GLU A N 1
ATOM 754 C CA . GLU A 1 100 ? 6.690 12.677 25.222 1.00 90.06 100 GLU A CA 1
ATOM 755 C C . GLU A 1 100 ? 8.020 13.266 24.732 1.00 90.06 100 GLU A C 1
ATOM 757 O O . GLU A 1 100 ? 8.096 14.451 24.407 1.00 90.06 100 GLU A O 1
ATOM 762 N N . GLU A 1 101 ? 9.055 12.429 24.632 1.00 90.75 101 GLU A N 1
ATOM 763 C CA . GLU A 1 101 ? 10.329 12.788 24.014 1.00 90.75 101 GLU A CA 1
ATOM 764 C C . GLU A 1 101 ? 10.278 12.467 22.515 1.00 90.75 101 GLU A C 1
ATOM 766 O O . GLU A 1 101 ? 10.227 11.304 22.110 1.00 90.75 101 GLU A O 1
ATOM 771 N N . VAL A 1 102 ? 10.288 13.505 21.673 1.00 90.94 102 VAL A N 1
ATOM 772 C CA . VAL A 1 102 ? 10.180 13.344 20.217 1.00 90.94 102 VAL A CA 1
ATOM 773 C C . VAL A 1 102 ? 11.445 12.692 19.657 1.00 90.94 102 VAL A C 1
ATOM 775 O O . VAL A 1 102 ? 12.531 13.274 19.664 1.00 90.94 102 VAL A O 1
ATOM 778 N N . GLY A 1 103 ? 11.288 11.483 19.119 1.00 90.88 103 GLY A N 1
ATOM 779 C CA . GLY A 1 103 ? 12.323 10.796 18.355 1.00 90.88 103 GLY A CA 1
ATOM 780 C C . GLY A 1 103 ? 12.443 11.330 16.925 1.00 90.88 103 GLY A C 1
ATOM 781 O O . GLY A 1 103 ? 11.447 11.622 16.261 1.00 90.88 103 GLY A O 1
ATOM 782 N N . TRP A 1 104 ? 13.673 11.398 16.415 1.00 93.62 104 TRP A N 1
ATOM 783 C CA . TRP A 1 104 ? 13.960 11.878 15.062 1.00 93.62 104 TRP A CA 1
ATOM 784 C C . TRP A 1 104 ? 14.445 10.749 14.159 1.00 93.62 104 TRP A C 1
ATOM 786 O O . TRP A 1 104 ? 15.333 9.982 14.522 1.00 93.62 104 TRP A O 1
ATOM 796 N N . PHE A 1 105 ? 13.905 10.684 12.941 1.00 94.56 105 PHE A N 1
ATOM 797 C CA . PHE A 1 105 ? 14.386 9.748 11.918 1.00 94.56 105 PHE A CA 1
ATOM 798 C C . PHE A 1 105 ? 15.712 10.196 11.278 1.00 94.56 105 PHE A C 1
ATOM 800 O O . PHE A 1 105 ? 16.474 9.357 10.803 1.00 94.56 105 PHE A O 1
ATOM 807 N N . SER A 1 106 ? 15.979 11.508 11.230 1.00 95.38 106 SER A N 1
ATOM 808 C CA . SER A 1 106 ? 17.206 12.080 10.657 1.00 95.38 106 SER A CA 1
ATOM 809 C C . SER A 1 106 ? 18.262 12.314 11.735 1.00 95.38 106 SER A C 1
ATOM 811 O O . SER A 1 106 ? 17.940 12.799 12.817 1.00 95.38 106 SER A O 1
ATOM 813 N N . PHE A 1 107 ? 19.529 12.053 11.407 1.00 95.88 107 PHE A N 1
ATOM 814 C CA . PHE A 1 107 ? 20.673 12.428 12.248 1.00 95.88 107 PHE A CA 1
ATOM 815 C C . PHE A 1 107 ? 21.074 13.903 12.108 1.00 95.88 107 PHE A C 1
ATOM 817 O O . PHE A 1 107 ? 21.868 14.394 12.905 1.00 95.88 107 PHE A O 1
ATOM 824 N N . ASP A 1 108 ? 20.559 14.593 11.090 1.00 96.38 108 ASP A N 1
ATOM 825 C CA . ASP A 1 108 ? 20.785 16.023 10.899 1.00 96.38 108 ASP A CA 1
ATOM 826 C C . ASP A 1 108 ? 19.918 16.820 11.880 1.00 96.38 108 ASP A C 1
ATOM 828 O O . ASP A 1 108 ? 18.691 16.721 11.841 1.00 96.38 108 ASP A O 1
ATOM 832 N N . LEU A 1 109 ? 20.567 17.580 12.760 1.00 94.50 109 LEU A N 1
ATOM 833 C CA . LEU A 1 109 ? 19.917 18.345 13.823 1.00 94.50 109 LEU A CA 1
ATOM 834 C C . LEU A 1 109 ? 19.207 19.594 13.287 1.00 94.50 109 LEU A C 1
ATOM 836 O O . LEU A 1 109 ? 18.235 20.043 13.888 1.00 94.50 109 LEU A O 1
ATOM 840 N N . ASP A 1 110 ? 19.634 20.139 12.146 1.00 95.38 110 ASP A N 1
ATOM 841 C CA . ASP A 1 110 ? 19.069 21.385 11.612 1.00 95.38 110 ASP A CA 1
ATOM 842 C C . ASP A 1 110 ? 17.629 21.197 11.102 1.00 95.38 110 ASP A C 1
ATOM 844 O O . ASP A 1 110 ? 16.870 22.158 10.959 1.00 95.38 110 ASP A O 1
ATOM 848 N N . VAL A 1 111 ? 17.225 19.946 10.848 1.00 93.75 111 VAL A N 1
ATOM 849 C CA . VAL A 1 111 ? 15.868 19.584 10.410 1.00 93.75 111 VAL A CA 1
ATOM 850 C C . VAL A 1 111 ? 14.973 19.095 11.553 1.00 93.75 111 VAL A C 1
ATOM 852 O O . VAL A 1 111 ? 13.839 18.672 11.306 1.00 93.75 111 VAL A O 1
ATOM 855 N N . HIS A 1 112 ? 15.452 19.150 12.800 1.00 94.81 112 HIS A N 1
ATOM 856 C CA . HIS A 1 112 ? 14.681 18.767 13.985 1.00 94.81 112 HIS A CA 1
ATOM 857 C C . HIS A 1 112 ? 13.696 19.877 14.364 1.00 94.81 112 HIS A C 1
ATOM 859 O O . HIS A 1 112 ? 13.963 20.730 15.206 1.00 94.81 112 HIS A O 1
ATOM 865 N N . ILE A 1 113 ? 12.543 19.887 13.692 1.00 92.25 113 ILE A N 1
ATOM 866 C CA . ILE A 1 113 ? 11.476 20.874 13.895 1.00 92.25 113 ILE A CA 1
ATOM 867 C C . ILE A 1 113 ? 10.278 20.197 14.555 1.00 92.25 113 ILE A C 1
ATOM 869 O O . ILE A 1 113 ? 9.588 19.393 13.920 1.00 92.25 113 ILE A O 1
ATOM 873 N N . GLU A 1 114 ? 10.030 20.514 15.827 1.00 90.75 114 GLU A N 1
ATOM 874 C CA . GLU A 1 114 ? 8.912 19.936 16.575 1.00 90.75 114 GLU A CA 1
ATOM 875 C C . GLU A 1 114 ? 7.562 20.367 15.995 1.00 90.75 114 GLU A C 1
ATOM 877 O O . GLU A 1 114 ? 7.378 21.483 15.501 1.00 90.75 114 GLU A O 1
ATOM 882 N N . ARG A 1 115 ? 6.596 19.449 16.046 1.00 89.81 115 ARG A N 1
ATOM 883 C CA . ARG A 1 115 ? 5.222 19.667 15.593 1.00 89.81 115 ARG A CA 1
ATOM 884 C C . ARG A 1 115 ? 4.268 19.028 16.584 1.00 89.81 115 ARG A C 1
ATOM 886 O O . ARG A 1 115 ? 4.580 17.997 17.168 1.00 89.81 115 ARG A O 1
ATOM 893 N N . GLU A 1 116 ? 3.077 19.605 16.707 1.00 91.12 116 GLU A N 1
ATOM 894 C CA . GLU A 1 116 ? 2.013 19.031 17.529 1.00 91.12 116 GLU A CA 1
ATOM 895 C C . GLU A 1 116 ? 1.709 17.597 17.078 1.00 91.12 116 GLU A C 1
ATOM 897 O O . GLU A 1 116 ? 1.323 17.376 15.930 1.00 91.12 116 GLU A O 1
ATOM 902 N N . GLN A 1 117 ? 1.889 16.614 17.953 1.00 90.81 117 GLN A N 1
ATOM 903 C CA . GLN A 1 117 ? 1.637 15.218 17.613 1.00 90.81 117 GLN A CA 1
ATOM 904 C C . GLN A 1 117 ? 0.130 14.954 17.524 1.00 90.81 117 GLN A C 1
ATOM 906 O O . GLN A 1 117 ? -0.634 15.349 18.404 1.00 90.81 117 GLN A O 1
ATOM 911 N N . MET A 1 118 ? -0.303 14.287 16.455 1.00 92.69 118 MET A N 1
ATOM 912 C CA . MET A 1 118 ? -1.695 13.859 16.319 1.00 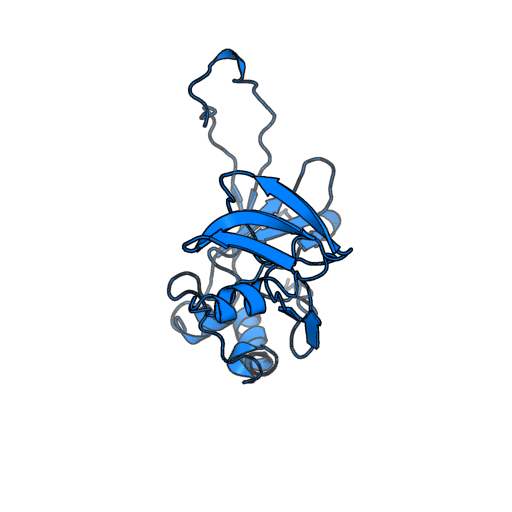92.69 118 MET A CA 1
ATOM 913 C C . MET A 1 118 ? -1.912 12.566 17.105 1.00 92.69 118 MET A C 1
ATOM 915 O O . MET A 1 118 ? -1.028 11.716 17.172 1.00 92.69 118 MET A O 1
ATOM 919 N N . CYS A 1 119 ? -3.090 12.423 17.706 1.00 93.69 119 CYS A N 1
ATOM 920 C CA . CYS A 1 119 ? -3.462 11.220 18.441 1.00 93.69 119 CYS A CA 1
ATOM 921 C C . CYS A 1 119 ? -4.043 10.180 17.478 1.00 93.69 119 CYS A C 1
ATOM 923 O O . CYS A 1 119 ? -4.934 10.503 16.690 1.00 93.69 119 CYS A O 1
ATOM 925 N N . CYS A 1 120 ? -3.586 8.935 17.582 1.00 95.25 120 CYS A N 1
ATOM 926 C CA . CYS A 1 120 ? -4.287 7.790 17.007 1.00 95.25 120 CYS A CA 1
ATOM 927 C C . CYS A 1 120 ? -5.282 7.238 18.034 1.00 95.25 120 CYS A C 1
ATOM 929 O O . CYS A 1 120 ? -5.209 7.561 19.220 1.00 95.25 120 CYS A O 1
ATOM 931 N N . TYR A 1 121 ? -6.211 6.393 17.600 1.00 95.38 121 TYR A N 1
ATOM 932 C CA . TYR A 1 121 ? -7.190 5.780 18.500 1.00 95.38 121 TYR A CA 1
ATOM 933 C C . TYR A 1 121 ? -7.228 4.274 18.301 1.00 95.38 121 TYR A C 1
ATOM 935 O O . TYR A 1 121 ? -7.265 3.796 17.170 1.00 95.38 121 TYR A O 1
ATOM 943 N N . LEU A 1 122 ? -7.227 3.522 19.395 1.00 94.00 122 LEU A N 1
ATOM 944 C CA . LEU A 1 122 ? -7.325 2.072 19.383 1.00 94.00 122 LEU A CA 1
ATOM 945 C C . LEU A 1 122 ? -8.775 1.647 19.640 1.00 94.00 122 LEU A C 1
ATOM 947 O O . LEU A 1 122 ? -9.414 2.059 20.606 1.00 94.00 122 LEU A O 1
ATOM 951 N N . THR A 1 123 ? -9.274 0.779 18.768 1.00 93.69 123 THR A N 1
ATOM 952 C CA . THR A 1 123 ? -10.555 0.087 18.902 1.00 93.69 123 THR A CA 1
ATOM 953 C C . THR A 1 123 ? -10.399 -1.393 18.558 1.00 93.69 123 THR A C 1
ATOM 955 O O . THR A 1 123 ? -9.296 -1.886 18.288 1.00 93.69 123 THR A O 1
ATOM 958 N N . ARG A 1 124 ? -11.491 -2.155 18.624 1.00 92.25 124 ARG A N 1
ATOM 959 C CA . ARG A 1 124 ? -11.477 -3.602 18.426 1.00 92.25 124 ARG A CA 1
ATOM 960 C C . ARG A 1 124 ? -12.686 -4.087 17.637 1.00 92.25 124 ARG A C 1
ATOM 962 O O . ARG A 1 124 ? -13.788 -3.578 17.786 1.00 92.25 124 ARG A O 1
ATOM 969 N N . THR A 1 125 ? -12.486 -5.138 16.845 1.00 92.44 125 THR A N 1
ATOM 970 C CA . THR A 1 125 ? -13.603 -5.883 16.242 1.00 92.44 125 THR A CA 1
ATOM 971 C C . THR A 1 125 ? -14.386 -6.654 17.300 1.00 92.44 125 THR A C 1
ATOM 973 O O . THR A 1 125 ? -13.820 -7.102 18.306 1.00 92.44 125 THR A O 1
ATOM 976 N N . THR A 1 126 ? -15.671 -6.864 17.026 1.00 92.38 126 THR A N 1
ATOM 977 C CA . THR A 1 126 ? -16.589 -7.653 17.851 1.00 92.38 126 THR A CA 1
ATOM 978 C C . THR A 1 126 ? -16.949 -8.978 17.169 1.00 92.38 126 THR A C 1
ATOM 980 O O . THR A 1 126 ? -16.673 -9.198 15.984 1.00 92.38 126 THR A O 1
ATOM 983 N N . LYS A 1 127 ? -17.642 -9.859 17.900 1.00 92.25 127 LYS A N 1
ATOM 984 C CA . LYS A 1 127 ? -18.200 -11.104 17.345 1.00 92.25 127 LYS A CA 1
ATOM 985 C C . LYS A 1 127 ? -19.201 -10.838 16.216 1.00 92.25 127 LYS A C 1
ATOM 987 O O . LYS A 1 127 ? -19.219 -11.590 15.244 1.00 92.25 127 LYS A O 1
ATOM 992 N N . SER A 1 128 ? -19.986 -9.759 16.307 1.00 92.50 128 SER A N 1
ATOM 993 C CA . SER A 1 128 ? -20.911 -9.362 15.238 1.00 92.50 128 SER A CA 1
ATOM 994 C C . SER A 1 1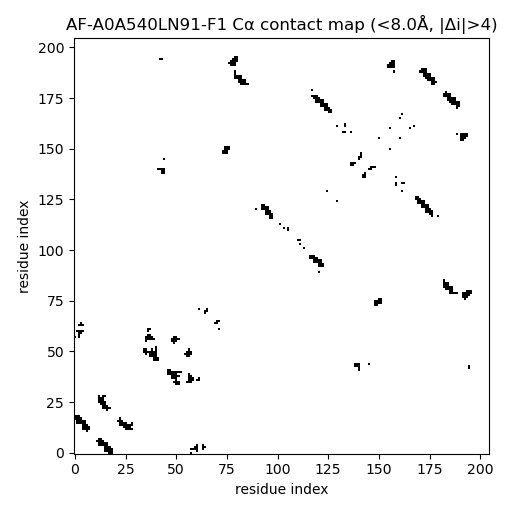28 ? -20.154 -8.942 13.975 1.00 92.50 128 SER A C 1
ATOM 996 O O . SER A 1 128 ? -20.511 -9.387 12.885 1.00 92.50 128 SER A O 1
ATOM 998 N N . THR A 1 129 ? -19.039 -8.207 14.102 1.00 91.12 129 THR A N 1
ATOM 999 C CA . THR A 1 129 ? -18.151 -7.908 12.963 1.00 91.12 129 THR A CA 1
ATOM 1000 C C . THR A 1 129 ? -17.612 -9.186 12.316 1.00 91.12 129 THR A C 1
ATOM 1002 O O . THR A 1 129 ? -17.590 -9.305 11.092 1.00 91.12 129 THR A O 1
ATOM 1005 N N . HIS A 1 130 ? -17.184 -10.164 13.123 1.00 90.25 130 HIS A N 1
ATOM 1006 C CA . HIS A 1 130 ? -16.644 -11.422 12.598 1.00 90.25 130 HIS A CA 1
ATOM 1007 C C . HIS A 1 130 ? -17.705 -12.224 11.855 1.00 90.25 130 HIS A C 1
ATOM 1009 O O . HIS A 1 130 ? -17.408 -12.774 10.796 1.00 90.25 130 HIS A O 1
ATOM 1015 N N . GLN A 1 131 ? -18.927 -12.278 12.387 1.00 90.31 131 GLN A N 1
ATOM 1016 C CA . GLN A 1 131 ? -20.039 -12.957 11.730 1.00 90.31 131 GLN A CA 1
ATOM 1017 C C . GLN A 1 131 ? -20.375 -12.292 10.392 1.00 90.31 131 GLN A C 1
ATOM 1019 O O . GLN A 1 131 ? -20.440 -12.980 9.378 1.00 90.31 131 GLN A O 1
ATOM 1024 N N . LEU A 1 132 ? -20.458 -10.957 10.361 1.00 90.44 132 LEU A N 1
ATOM 1025 C CA . LEU A 1 132 ? -20.711 -10.203 9.133 1.00 90.44 132 LEU A CA 1
ATOM 1026 C C . LEU A 1 132 ? -19.667 -10.505 8.048 1.00 90.44 132 LEU A C 1
ATOM 1028 O O . LEU A 1 132 ? -20.020 -10.707 6.885 1.00 90.44 132 LEU A O 1
ATOM 1032 N N . ILE A 1 133 ? -18.384 -10.563 8.417 1.00 88.56 133 ILE A N 1
ATOM 1033 C CA . ILE A 1 133 ? -17.309 -10.898 7.476 1.00 88.56 133 ILE A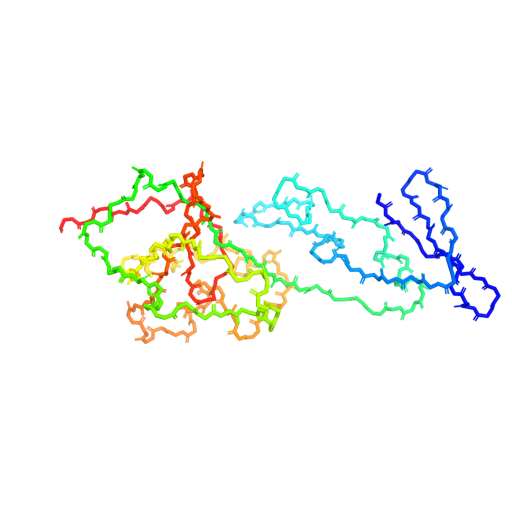 CA 1
ATOM 1034 C C . ILE A 1 133 ? -17.440 -12.349 7.003 1.00 88.56 133 ILE A C 1
ATOM 1036 O O . ILE A 1 133 ? -17.351 -12.591 5.801 1.00 88.56 133 ILE A O 1
ATOM 1040 N N . LYS A 1 134 ? -17.702 -13.301 7.912 1.00 87.50 134 LYS A N 1
ATOM 1041 C CA . LYS A 1 134 ? -17.891 -14.728 7.587 1.00 87.50 134 LYS A CA 1
ATOM 1042 C C . LYS A 1 134 ? -19.033 -14.946 6.594 1.00 87.50 134 LYS A C 1
ATOM 1044 O O . LYS A 1 134 ? -18.842 -15.645 5.600 1.00 87.50 134 LYS A O 1
ATOM 1049 N N . ASP A 1 135 ? -20.170 -14.296 6.819 1.00 90.31 135 ASP A N 1
ATOM 1050 C CA . ASP A 1 135 ? -21.357 -14.409 5.964 1.00 90.31 135 ASP A CA 1
ATOM 1051 C C . ASP A 1 135 ? -21.093 -13.885 4.541 1.00 90.31 135 ASP A C 1
ATOM 1053 O O . ASP A 1 135 ? -21.665 -14.377 3.566 1.00 90.31 135 ASP A O 1
ATOM 1057 N N . ASN A 1 136 ? -20.167 -12.930 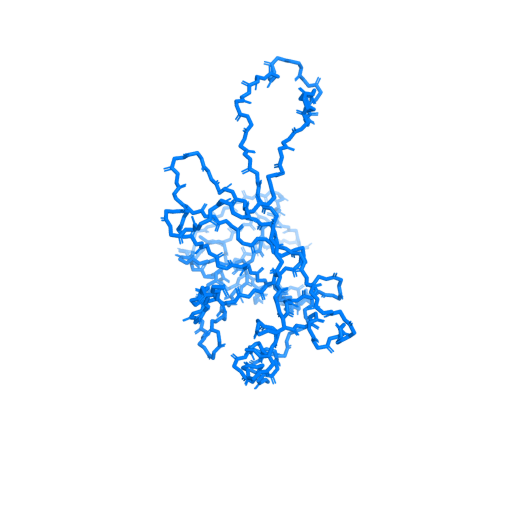4.400 1.00 88.38 136 ASN A N 1
ATOM 1058 C CA . ASN A 1 136 ? -19.832 -12.274 3.136 1.00 88.38 136 ASN A CA 1
ATOM 1059 C C . ASN A 1 136 ? -18.463 -12.686 2.566 1.00 88.38 136 ASN A C 1
ATOM 1061 O O . ASN A 1 136 ? -17.990 -12.058 1.621 1.00 88.38 136 ASN A O 1
ATOM 1065 N N . LEU A 1 137 ? -17.820 -13.752 3.063 1.00 84.81 137 LEU A N 1
ATOM 1066 C CA . LEU A 1 137 ? -16.519 -14.205 2.533 1.00 84.81 137 LEU A CA 1
ATOM 1067 C C . LEU A 1 137 ? -16.570 -14.460 1.027 1.00 84.81 137 LEU A C 1
ATOM 1069 O O . LEU A 1 137 ? -15.636 -14.122 0.299 1.00 84.81 137 LEU A O 1
ATOM 1073 N N . HIS A 1 138 ? -17.691 -15.001 0.557 1.00 83.31 138 HIS A N 1
ATOM 1074 C CA . HIS A 1 138 ? -17.930 -15.284 -0.849 1.00 83.31 138 HIS A CA 1
ATOM 1075 C C . HIS A 1 138 ? -17.929 -14.032 -1.735 1.00 83.31 138 HIS A C 1
ATOM 1077 O O . HIS A 1 138 ? -17.776 -14.191 -2.931 1.00 83.31 138 HIS A O 1
ATOM 1083 N N . GLU A 1 139 ? -18.068 -12.816 -1.192 1.00 82.38 139 GLU A N 1
ATOM 1084 C CA . GLU A 1 139 ? -17.980 -11.540 -1.926 1.00 82.38 139 GLU A CA 1
ATOM 1085 C C . GLU A 1 139 ? -16.539 -11.050 -2.122 1.00 82.38 139 GLU A C 1
ATOM 1087 O O . GLU A 1 139 ? -16.288 -10.090 -2.857 1.00 82.38 139 GLU A O 1
ATOM 1092 N N . THR A 1 140 ? -15.567 -11.700 -1.480 1.00 79.06 140 THR A N 1
ATOM 1093 C CA . THR A 1 140 ? -14.163 -11.293 -1.555 1.00 79.06 140 THR A CA 1
ATOM 1094 C C . THR A 1 140 ? -13.465 -11.906 -2.777 1.00 79.06 140 THR A C 1
ATOM 1096 O O . THR A 1 140 ? -13.687 -13.077 -3.092 1.00 79.06 140 THR A O 1
ATOM 1099 N N . PRO A 1 141 ? -12.549 -11.175 -3.446 1.00 76.12 141 PRO A N 1
ATOM 1100 C CA . PRO A 1 141 ? -11.818 -11.671 -4.618 1.00 76.12 141 PRO A CA 1
ATOM 1101 C C . PRO A 1 141 ? -11.116 -13.019 -4.407 1.00 76.12 141 PRO A C 1
ATOM 1103 O O . PRO A 1 141 ? -11.045 -13.825 -5.330 1.00 76.12 141 PRO A O 1
ATOM 1106 N N . THR A 1 142 ? -10.587 -13.244 -3.199 1.00 74.94 142 THR A N 1
ATOM 1107 C CA . THR A 1 142 ? -9.828 -14.453 -2.864 1.00 74.94 142 THR A CA 1
ATOM 1108 C C . THR A 1 142 ? -10.761 -15.641 -2.624 1.00 74.94 142 THR A C 1
ATOM 1110 O O . THR A 1 142 ? -10.620 -16.667 -3.281 1.00 74.94 142 THR A O 1
ATOM 1113 N N . TYR A 1 143 ? -11.729 -15.516 -1.708 1.00 75.69 143 TYR A N 1
ATOM 1114 C CA . TYR A 1 143 ? -12.586 -16.641 -1.316 1.00 75.69 143 TYR A CA 1
ATOM 1115 C C . TYR A 1 143 ? -13.713 -16.924 -2.314 1.00 75.69 143 TYR A C 1
ATOM 1117 O O . TYR A 1 143 ? -14.159 -18.062 -2.414 1.00 75.69 143 TYR A O 1
ATOM 1125 N N . GLY A 1 144 ? -14.141 -15.924 -3.088 1.00 72.12 144 GLY A N 1
ATOM 1126 C CA . GLY A 1 144 ? -15.085 -16.108 -4.192 1.00 72.12 144 GLY A CA 1
ATOM 1127 C C . GLY A 1 144 ? -14.463 -16.702 -5.462 1.00 72.12 144 GLY A C 1
ATOM 1128 O O . GLY A 1 144 ? -15.174 -16.921 -6.439 1.00 72.12 144 GLY A O 1
ATOM 1129 N N . GLY A 1 145 ? -13.148 -16.967 -5.475 1.00 74.06 145 GLY A N 1
ATOM 1130 C CA . GLY A 1 145 ? -12.458 -17.621 -6.595 1.00 74.06 145 GLY A CA 1
ATOM 1131 C C . GLY A 1 145 ? -12.203 -16.727 -7.813 1.00 74.06 145 GLY A C 1
ATOM 1132 O O . GLY A 1 145 ? -11.884 -17.227 -8.886 1.00 74.06 145 GLY A O 1
ATOM 1133 N N . TRP A 1 146 ? -12.333 -15.405 -7.677 1.00 70.31 146 TRP A N 1
ATOM 1134 C CA . TRP A 1 146 ? -12.147 -14.465 -8.792 1.00 70.31 146 TRP A CA 1
ATOM 1135 C C . TRP A 1 146 ? -10.691 -14.050 -9.020 1.00 70.31 146 TRP A C 1
ATOM 1137 O O . TRP A 1 146 ? -10.371 -13.467 -10.059 1.00 70.31 146 TRP A O 1
ATOM 1147 N N . VAL A 1 147 ? -9.806 -14.315 -8.056 1.00 69.00 147 VAL A N 1
ATOM 1148 C CA . VAL A 1 147 ? -8.384 -13.965 -8.120 1.00 69.00 147 VAL A CA 1
ATOM 1149 C C . VAL A 1 147 ? -7.516 -15.136 -7.672 1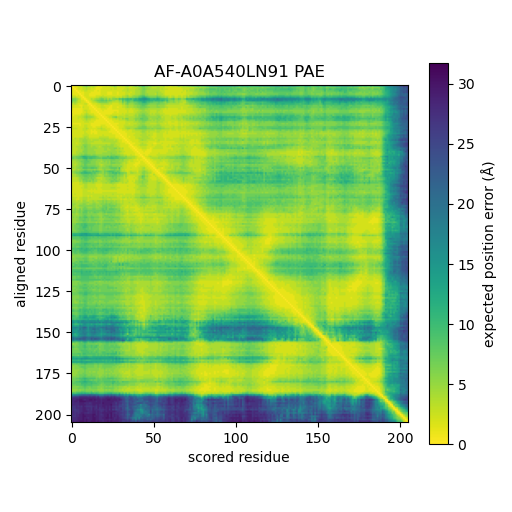.00 69.00 147 VAL A C 1
ATOM 1151 O O . VAL A 1 147 ? -7.469 -15.471 -6.493 1.00 69.00 147 VAL A O 1
ATOM 1154 N N . GLU A 1 148 ? -6.734 -15.676 -8.605 1.00 60.84 148 GLU A N 1
ATOM 1155 C CA . GLU A 1 148 ? -5.681 -16.670 -8.352 1.00 60.84 148 GLU A CA 1
ATOM 1156 C C . GLU A 1 148 ? -4.323 -15.989 -8.096 1.00 60.84 148 GLU A C 1
ATOM 1158 O O . GLU A 1 148 ? -3.327 -16.264 -8.758 1.00 60.84 148 GLU A O 1
ATOM 1163 N N . ALA A 1 149 ? -4.271 -15.034 -7.164 1.00 63.88 149 ALA A N 1
ATOM 1164 C CA . ALA A 1 149 ? -3.020 -14.383 -6.766 1.00 63.88 149 ALA A CA 1
ATOM 1165 C C . ALA A 1 149 ? -2.706 -14.709 -5.307 1.00 63.88 149 ALA A C 1
ATOM 1167 O O . ALA A 1 149 ? -3.555 -14.551 -4.425 1.00 63.88 149 ALA A O 1
ATOM 1168 N N . LYS A 1 150 ? -1.472 -15.146 -5.039 1.00 61.06 150 LYS A N 1
ATOM 1169 C CA . LYS A 1 150 ? -1.018 -15.429 -3.675 1.00 61.06 150 LYS A CA 1
ATOM 1170 C C . LYS A 1 150 ? -0.849 -14.106 -2.924 1.00 61.06 150 LYS A C 1
ATOM 1172 O O . LYS A 1 150 ? -0.008 -13.282 -3.277 1.00 61.06 150 LYS A O 1
ATOM 1177 N N . GLY A 1 151 ? -1.657 -13.904 -1.884 1.00 61.16 151 GLY A N 1
ATOM 1178 C CA . GLY A 1 151 ? -1.452 -12.811 -0.934 1.00 61.16 151 GLY A CA 1
ATOM 1179 C C . GLY A 1 151 ? -0.173 -13.007 -0.103 1.00 61.16 151 GLY A C 1
ATOM 1180 O O . GLY A 1 151 ? 0.359 -14.124 -0.034 1.00 61.16 151 GLY A O 1
ATOM 1181 N N . PRO A 1 152 ? 0.338 -11.949 0.550 1.00 62.25 152 PRO A N 1
ATOM 1182 C CA . PRO A 1 152 ? 1.480 -12.054 1.451 1.00 62.25 152 PRO A CA 1
ATOM 1183 C C . PRO A 1 152 ? 1.183 -13.045 2.583 1.00 62.25 152 PRO A C 1
ATOM 1185 O O . PRO A 1 152 ? 0.145 -12.982 3.237 1.00 62.25 152 PRO A O 1
ATOM 1188 N N . ARG A 1 153 ? 2.117 -13.971 2.840 1.00 63.56 153 ARG A N 1
ATOM 1189 C CA . ARG A 1 153 ? 1.947 -15.015 3.871 1.00 63.56 153 ARG A CA 1
ATOM 1190 C C . ARG A 1 153 ? 1.753 -14.444 5.282 1.00 63.56 153 ARG A C 1
ATOM 1192 O O . ARG A 1 153 ? 1.029 -15.051 6.066 1.00 63.56 153 ARG A O 1
ATOM 1199 N N . TYR A 1 154 ? 2.385 -13.304 5.558 1.00 61.00 154 TYR A N 1
ATOM 1200 C CA . TYR A 1 154 ? 2.568 -12.730 6.896 1.00 61.00 154 TYR A CA 1
ATOM 1201 C C . TYR A 1 154 ? 1.619 -11.578 7.228 1.00 61.00 154 TYR A C 1
ATOM 1203 O O . TYR A 1 154 ? 1.534 -11.202 8.382 1.00 61.00 154 TYR A O 1
ATOM 1211 N N . CYS A 1 155 ? 0.925 -11.025 6.232 1.00 60.84 155 CYS A N 1
ATOM 1212 C CA . CYS A 1 155 ? 0.032 -9.877 6.390 1.00 60.84 155 CYS A CA 1
ATOM 1213 C C . CYS A 1 155 ? -1.339 -10.221 5.776 1.00 60.84 155 CYS A C 1
ATOM 1215 O O . CYS A 1 155 ? -1.711 -9.671 4.736 1.00 60.84 155 CYS A O 1
ATOM 1217 N N . PRO A 1 156 ? -2.038 -11.243 6.316 1.00 66.31 156 PRO A N 1
ATOM 1218 C CA . PRO A 1 156 ? -3.344 -11.642 5.817 1.00 66.31 156 PRO A CA 1
ATOM 1219 C C . PRO A 1 156 ? -4.352 -10.511 6.006 1.00 66.31 156 PRO A C 1
ATOM 1221 O O . PRO A 1 156 ? -4.338 -9.818 7.016 1.00 66.31 156 PRO A O 1
ATOM 1224 N N . SER A 1 157 ? -5.253 -10.374 5.041 1.00 79.00 157 SER A N 1
ATOM 1225 C CA . SER A 1 157 ? -6.428 -9.507 5.140 1.00 79.00 157 SER A CA 1
ATOM 1226 C C . SER A 1 157 ? -7.316 -9.886 6.348 1.00 79.00 157 SER A C 1
ATOM 1228 O O . SER A 1 157 ? -7.163 -10.972 6.908 1.00 79.00 157 SER A O 1
ATOM 1230 N N . ILE A 1 158 ? -8.237 -9.027 6.801 1.00 84.38 158 ILE A N 1
ATOM 1231 C CA . ILE A 1 158 ? -9.041 -9.323 8.009 1.00 84.38 158 ILE A CA 1
ATOM 1232 C C . ILE A 1 158 ? -9.938 -10.539 7.821 1.00 84.38 158 ILE A C 1
ATOM 1234 O O . ILE A 1 158 ? -10.103 -11.326 8.749 1.00 84.38 158 ILE A O 1
ATOM 1238 N N . GLU A 1 159 ? -10.452 -10.741 6.612 1.00 84.44 159 GLU A N 1
ATOM 1239 C CA . GLU A 1 159 ? -11.164 -11.952 6.238 1.00 84.44 159 GLU A CA 1
ATOM 1240 C C . GLU A 1 159 ? -10.270 -13.190 6.363 1.00 84.44 159 GLU A C 1
ATOM 1242 O O . GLU A 1 159 ? -10.678 -14.180 6.972 1.00 84.44 159 GLU A O 1
ATOM 1247 N N . ASP A 1 160 ? -9.022 -13.111 5.891 1.00 82.88 160 ASP A N 1
ATOM 1248 C CA . ASP A 1 160 ? -8.056 -14.202 6.011 1.00 82.88 160 ASP A CA 1
ATOM 1249 C C . ASP A 1 160 ? -7.704 -14.454 7.484 1.00 82.88 160 ASP A C 1
ATOM 1251 O O . ASP A 1 160 ? -7.565 -15.605 7.898 1.00 82.88 160 ASP A O 1
ATOM 1255 N N . LYS A 1 161 ? -7.578 -13.399 8.300 1.00 83.56 161 LYS A N 1
ATOM 1256 C CA . LYS A 1 161 ? -7.311 -13.510 9.741 1.00 83.56 161 LYS A CA 1
ATOM 1257 C C . LYS A 1 161 ? -8.446 -14.186 10.480 1.00 83.56 161 LYS A C 1
ATOM 1259 O O . LYS A 1 161 ? -8.182 -15.093 11.257 1.00 83.56 161 LYS A O 1
ATOM 1264 N N . ILE A 1 162 ? -9.687 -13.790 10.219 1.00 86.00 162 ILE A N 1
ATOM 1265 C CA . ILE A 1 162 ? -10.864 -14.386 10.859 1.00 86.00 162 ILE A CA 1
ATOM 1266 C C . ILE A 1 162 ? -10.999 -15.866 10.483 1.00 86.00 162 ILE A C 1
ATOM 1268 O O . ILE A 1 162 ? -11.411 -16.671 11.316 1.00 86.00 162 ILE A O 1
ATOM 1272 N N . VAL A 1 163 ? -10.631 -16.248 9.255 1.00 86.25 163 VAL A N 1
ATOM 1273 C CA . VAL A 1 163 ? -10.655 -17.652 8.817 1.00 86.25 163 VAL A CA 1
ATOM 1274 C C . VAL A 1 163 ? -9.488 -18.461 9.390 1.00 86.25 163 VAL A C 1
ATOM 1276 O O . VAL A 1 163 ? -9.689 -19.625 9.734 1.00 86.25 163 VAL A O 1
ATOM 1279 N N . ARG A 1 164 ? -8.284 -17.881 9.492 1.00 85.31 164 ARG A N 1
ATOM 1280 C CA . ARG A 1 164 ? -7.076 -18.568 9.992 1.00 85.31 164 ARG A CA 1
ATOM 1281 C C . ARG A 1 164 ? -6.993 -18.633 11.517 1.00 85.31 164 ARG A C 1
ATOM 1283 O O . ARG A 1 164 ? -6.511 -19.629 12.042 1.00 85.31 164 ARG A O 1
ATOM 1290 N N . PHE A 1 165 ? -7.447 -17.593 12.209 1.00 86.69 165 PHE A N 1
ATOM 1291 C CA . PHE A 1 165 ? -7.364 -17.420 13.662 1.00 86.69 165 PHE A CA 1
ATOM 1292 C C . PHE A 1 165 ? -8.769 -17.386 14.273 1.00 86.69 165 PHE A C 1
ATOM 1294 O O . PHE A 1 165 ? -9.190 -16.398 14.872 1.00 86.69 165 PHE A O 1
ATOM 1301 N N . GLN A 1 166 ? -9.524 -18.466 14.064 1.00 85.56 166 GLN A N 1
ATOM 1302 C CA . GLN A 1 166 ? -10.930 -18.570 14.483 1.00 85.56 166 GLN A CA 1
ATOM 1303 C C . GLN A 1 166 ? -11.112 -18.566 16.006 1.00 85.56 166 GLN A C 1
ATOM 1305 O O . GLN A 1 166 ? -12.204 -18.286 16.493 1.00 85.56 166 GLN A O 1
ATOM 1310 N N . ASP A 1 167 ? -10.051 -18.893 16.740 1.00 86.94 167 ASP A N 1
ATOM 1311 C CA . ASP A 1 167 ? -9.962 -18.873 18.196 1.00 86.94 167 ASP A CA 1
ATOM 1312 C C . ASP A 1 167 ? -9.928 -17.447 18.771 1.00 86.94 167 ASP A C 1
ATOM 1314 O O . ASP A 1 167 ? -10.283 -17.240 19.932 1.00 86.94 167 ASP A O 1
ATOM 1318 N N . LYS A 1 168 ? -9.540 -16.444 17.971 1.00 86.81 168 LYS A N 1
ATOM 1319 C CA . LYS A 1 168 ? -9.501 -15.050 18.418 1.00 86.81 168 LYS A CA 1
ATOM 1320 C C . LYS A 1 168 ? -10.875 -14.404 18.334 1.00 86.81 168 LYS A C 1
ATOM 1322 O O . LYS A 1 168 ? -11.382 -14.130 17.252 1.00 86.81 168 LYS A O 1
ATOM 1327 N N . GLU A 1 169 ? -11.426 -14.037 19.488 1.00 87.88 169 GLU A N 1
ATOM 1328 C CA . GLU A 1 169 ? -12.725 -13.354 19.567 1.00 87.88 169 GLU A CA 1
ATOM 1329 C C . GLU A 1 169 ? -12.689 -11.891 19.096 1.00 87.88 169 GLU A C 1
ATOM 1331 O O . GLU A 1 169 ? -13.733 -11.290 18.853 1.00 87.88 169 GLU A O 1
ATOM 1336 N N . SER A 1 170 ? -11.498 -11.293 18.990 1.00 89.62 170 SER A N 1
ATOM 1337 C CA . SER A 1 170 ? -11.345 -9.874 18.684 1.00 89.62 170 SER A CA 1
ATOM 1338 C C . SER A 1 170 ? -9.963 -9.540 18.110 1.00 89.62 170 SER A C 1
ATOM 1340 O O . SER A 1 170 ? -8.943 -10.072 18.550 1.00 89.62 170 SER A O 1
ATOM 1342 N N . HIS A 1 171 ? -9.931 -8.589 17.180 1.00 90.19 171 HIS A N 1
ATOM 1343 C CA . HIS A 1 171 ? -8.739 -8.026 16.537 1.00 90.19 171 HIS A CA 1
ATOM 1344 C C . HIS A 1 171 ? -8.666 -6.519 16.796 1.00 90.19 171 HIS A C 1
ATOM 1346 O O . HIS A 1 171 ? -9.694 -5.847 16.729 1.00 90.19 171 HIS A O 1
ATOM 1352 N N . GLN A 1 172 ? -7.467 -6.009 17.077 1.00 91.38 172 GLN A N 1
ATOM 1353 C CA . GLN A 1 172 ? -7.205 -4.578 17.259 1.00 91.38 172 GLN A CA 1
ATOM 1354 C C . GLN A 1 172 ? -7.303 -3.815 15.937 1.00 91.38 172 GLN A C 1
ATOM 1356 O O . GLN A 1 172 ? -6.942 -4.347 14.887 1.00 91.38 172 GLN A O 1
ATOM 1361 N N . ILE A 1 173 ? -7.761 -2.569 16.017 1.00 91.56 173 ILE A N 1
ATOM 1362 C CA . ILE A 1 173 ? -7.848 -1.618 14.912 1.00 91.56 173 ILE A CA 1
ATOM 1363 C C . ILE A 1 173 ? -7.345 -0.263 15.411 1.00 91.56 173 ILE A C 1
ATOM 1365 O O . ILE A 1 173 ? -7.836 0.239 16.417 1.00 91.56 173 ILE A O 1
ATOM 1369 N N . PHE A 1 174 ? -6.407 0.334 14.696 1.00 93.00 174 PHE A N 1
ATOM 1370 C CA . PHE A 1 174 ? -5.986 1.716 14.852 1.00 93.00 174 PHE A CA 1
ATOM 1371 C C . PHE A 1 174 ? -6.759 2.606 13.879 1.00 93.00 174 PHE A C 1
ATOM 1373 O O . PHE A 1 174 ? -6.896 2.295 12.696 1.00 93.00 174 PHE A O 1
ATOM 1380 N N . LEU A 1 175 ? -7.276 3.717 14.387 1.00 94.38 175 LEU A N 1
ATOM 1381 C CA . LEU A 1 175 ? -7.790 4.821 13.593 1.00 94.38 175 LEU A CA 1
ATOM 1382 C C . LEU A 1 175 ? -6.705 5.891 13.549 1.00 94.38 175 LEU A C 1
ATOM 1384 O O . LEU A 1 175 ? -6.360 6.476 14.580 1.00 94.38 175 LEU A O 1
ATOM 1388 N N . GLU A 1 176 ? -6.156 6.106 12.360 1.00 95.19 176 GLU A N 1
ATOM 1389 C CA . GLU A 1 176 ? -5.005 6.975 12.134 1.00 95.19 176 GLU A CA 1
ATOM 1390 C C . GLU A 1 176 ? -5.421 8.147 11.238 1.00 95.19 176 GLU A C 1
ATOM 1392 O O . GLU A 1 176 ? -5.905 7.915 10.128 1.00 95.19 176 GLU A O 1
ATOM 1397 N N . PRO A 1 177 ? -5.273 9.405 11.677 1.00 94.56 177 PRO A N 1
ATOM 1398 C CA . PRO A 1 177 ? -5.513 10.554 10.808 1.00 94.56 177 PRO A CA 1
ATOM 1399 C C . PRO A 1 177 ? -4.546 10.568 9.615 1.00 94.56 177 PRO A C 1
ATOM 1401 O O . PRO A 1 177 ? -3.333 10.511 9.814 1.00 94.56 177 PRO A O 1
ATOM 1404 N N . GLU A 1 178 ? -5.050 10.680 8.379 1.00 94.75 178 GLU A N 1
ATOM 1405 C CA . GLU A 1 178 ? -4.173 10.755 7.192 1.00 94.75 178 GLU A CA 1
ATOM 1406 C C . GLU A 1 178 ? -3.502 12.131 7.032 1.00 94.75 178 GLU A C 1
ATOM 1408 O O . GLU A 1 178 ? -2.471 12.257 6.369 1.00 94.75 178 GLU A O 1
ATOM 1413 N N . GLY A 1 179 ? -4.046 13.171 7.666 1.00 93.06 179 GLY A N 1
ATOM 1414 C CA . GLY A 1 179 ? -3.463 14.507 7.670 1.00 93.06 179 GLY A CA 1
ATOM 1415 C C . GLY A 1 179 ? -4.164 15.454 8.640 1.00 93.06 179 GLY A C 1
ATOM 1416 O O . GLY A 1 179 ? -5.182 15.118 9.235 1.00 93.06 179 GLY A O 1
ATOM 1417 N N . ARG A 1 180 ? -3.603 16.658 8.806 1.00 91.75 180 ARG A N 1
ATOM 1418 C CA . ARG A 1 180 ? -4.124 17.680 9.737 1.00 91.75 180 ARG A CA 1
ATOM 1419 C C . ARG A 1 180 ? -5.365 18.395 9.214 1.00 91.75 180 ARG A C 1
ATOM 1421 O O . ARG A 1 180 ? -6.243 18.741 9.994 1.00 91.75 180 ARG A O 1
ATOM 1428 N N . ASP A 1 181 ? -5.414 18.603 7.903 1.00 93.38 181 ASP A N 1
ATOM 1429 C CA . ASP A 1 181 ? -6.418 19.441 7.239 1.00 93.38 181 ASP A CA 1
ATOM 1430 C C . ASP A 1 181 ? -7.427 18.621 6.421 1.00 93.38 181 ASP A C 1
ATOM 1432 O O . ASP A 1 181 ? -8.186 19.173 5.624 1.00 93.38 181 ASP A O 1
ATOM 1436 N N . VAL A 1 182 ? -7.414 17.296 6.580 1.00 94.56 182 VAL A N 1
ATOM 1437 C CA . VAL A 1 182 ? -8.226 16.365 5.792 1.00 94.56 182 VAL A CA 1
ATOM 1438 C C . VAL A 1 182 ? -9.045 15.472 6.734 1.00 94.56 182 VAL A C 1
ATOM 1440 O O . VAL A 1 182 ? -8.534 15.070 7.782 1.00 94.56 182 VAL A O 1
ATOM 1443 N N . PRO A 1 183 ? -10.330 15.205 6.438 1.00 94.69 183 PRO A N 1
ATOM 1444 C CA . PRO A 1 183 ? -11.199 14.452 7.339 1.00 94.69 183 PRO A CA 1
ATOM 1445 C C . PRO A 1 183 ? -10.963 12.935 7.300 1.00 94.69 183 PRO A C 1
ATOM 1447 O O . PRO A 1 183 ? -11.601 12.205 8.053 1.00 94.69 183 PRO A O 1
ATOM 1450 N N . GLU A 1 184 ? -10.110 12.427 6.415 1.00 95.88 184 GLU A N 1
ATOM 1451 C CA . GLU A 1 184 ? -9.898 10.998 6.232 1.00 95.88 184 GLU A CA 1
ATOM 1452 C C . GLU A 1 184 ? -9.130 10.366 7.403 1.00 95.88 184 GLU A C 1
ATOM 1454 O O . GLU A 1 184 ? -7.998 10.735 7.728 1.00 95.88 184 GLU A O 1
ATOM 1459 N N . LEU A 1 185 ? -9.738 9.338 7.995 1.00 94.25 185 LEU A N 1
ATOM 1460 C CA . LEU A 1 185 ? -9.078 8.391 8.884 1.00 94.25 185 LEU A CA 1
ATOM 1461 C C . LEU A 1 185 ? -8.763 7.107 8.130 1.00 94.25 185 LEU A C 1
ATOM 1463 O O . LEU A 1 185 ? -9.633 6.499 7.497 1.00 94.25 185 LEU A O 1
ATOM 1467 N N . TYR A 1 186 ? -7.531 6.650 8.277 1.00 93.69 186 TYR A N 1
ATOM 1468 C CA . TYR A 1 186 ? -7.087 5.341 7.853 1.00 93.69 186 TYR A CA 1
ATOM 1469 C C . TYR A 1 186 ? -7.435 4.301 8.926 1.00 93.69 186 TYR A C 1
ATOM 1471 O O . TYR A 1 186 ? -6.991 4.385 10.072 1.00 93.69 186 TYR A O 1
ATOM 1479 N N . VAL A 1 187 ? -8.254 3.311 8.559 1.00 92.00 187 VAL A N 1
ATOM 1480 C CA . VAL A 1 187 ? -8.693 2.237 9.466 1.00 92.00 187 VAL A CA 1
ATOM 1481 C C . VAL A 1 187 ? -7.667 1.103 9.436 1.00 92.00 187 VAL A C 1
ATOM 1483 O O . VAL A 1 187 ? -7.859 0.066 8.792 1.00 92.00 187 VAL A O 1
ATOM 1486 N N . GLN A 1 188 ? -6.533 1.320 10.098 1.00 83.88 188 GLN A N 1
ATOM 1487 C CA . GLN A 1 188 ? -5.451 0.353 10.180 1.00 83.88 188 GLN A CA 1
ATOM 1488 C C . GLN A 1 188 ? -5.822 -0.794 11.112 1.00 83.88 188 GLN A C 1
ATOM 1490 O O . GLN A 1 188 ? -5.652 -0.745 12.323 1.00 83.88 188 GLN A O 1
ATOM 1495 N N . VAL A 1 189 ? -6.220 -1.919 10.548 1.00 71.50 189 VAL A N 1
ATOM 1496 C CA . VAL A 1 189 ? -6.014 -3.183 11.253 1.00 71.50 189 VAL A CA 1
ATOM 1497 C C . VAL A 1 189 ? -4.552 -3.543 11.042 1.00 71.50 189 VAL A C 1
ATOM 1499 O O . VAL A 1 189 ? -4.113 -3.463 9.891 1.00 71.50 189 VAL A O 1
ATOM 1502 N N . PRO A 1 190 ? -3.785 -3.914 12.087 1.00 53.69 190 PRO A N 1
ATOM 1503 C CA . PRO A 1 190 ? -2.446 -4.446 11.897 1.00 53.69 190 PRO A CA 1
ATOM 1504 C C . PRO A 1 190 ? -2.586 -5.565 10.872 1.00 53.69 190 PRO A C 1
ATOM 1506 O O . PRO A 1 190 ? -3.209 -6.577 11.180 1.00 53.69 190 PRO A O 1
ATOM 1509 N N . GLU A 1 191 ? -2.118 -5.323 9.646 1.00 47.81 191 GLU A N 1
ATOM 1510 C CA . GLU A 1 191 ? -2.298 -6.163 8.456 1.00 47.81 191 GLU A CA 1
ATOM 1511 C C . GLU A 1 191 ? -3.741 -6.221 7.881 1.00 47.81 191 GLU A C 1
ATOM 1513 O O . GLU A 1 191 ? -4.468 -7.186 8.106 1.00 47.81 191 GLU A O 1
ATOM 1518 N N . ILE A 1 192 ? -4.165 -5.233 7.075 1.00 45.69 192 ILE A N 1
ATOM 1519 C CA . ILE A 1 192 ? -5.334 -5.376 6.182 1.00 45.69 192 ILE A CA 1
ATOM 1520 C C . ILE A 1 192 ? -5.032 -5.002 4.735 1.00 45.69 192 ILE A C 1
ATOM 1522 O O . ILE A 1 192 ? -4.383 -4.007 4.422 1.00 45.69 192 ILE A O 1
ATOM 1526 N N . CYS A 1 193 ? -5.687 -5.764 3.860 1.00 34.28 193 CYS A N 1
ATOM 1527 C CA . CYS A 1 193 ? -6.025 -5.422 2.493 1.00 34.28 193 CYS A CA 1
ATOM 1528 C C . CYS A 1 193 ? -7.539 -5.623 2.296 1.00 34.28 193 CYS A C 1
ATOM 1530 O O . CYS A 1 193 ? -7.914 -6.746 1.980 1.00 34.28 193 CYS A O 1
ATOM 1532 N N . GLN A 1 194 ? -8.415 -4.618 2.486 1.00 39.91 194 GLN A N 1
ATOM 1533 C CA . GLN A 1 194 ? -9.847 -4.821 2.211 1.00 39.91 194 GLN A CA 1
ATOM 1534 C C . GLN A 1 194 ? -10.711 -3.599 1.876 1.00 39.91 194 GLN A C 1
ATOM 1536 O O . GLN A 1 194 ? -10.494 -2.474 2.310 1.00 39.91 194 GLN A O 1
ATOM 1541 N N . VAL A 1 195 ? -11.753 -3.932 1.112 1.00 34.06 195 VAL A N 1
ATOM 1542 C CA . VAL A 1 195 ? -12.792 -3.114 0.488 1.00 34.06 195 VAL A CA 1
ATOM 1543 C C . VAL A 1 195 ? -13.964 -2.930 1.451 1.00 34.06 195 VAL A C 1
ATOM 1545 O O . VAL A 1 195 ? -14.650 -3.898 1.773 1.00 34.06 195 VAL A O 1
ATOM 1548 N N . PHE A 1 196 ? -14.251 -1.690 1.846 1.00 40.22 196 PHE A N 1
ATOM 1549 C CA . PHE A 1 196 ? -15.447 -1.349 2.615 1.00 40.22 196 PHE A CA 1
ATOM 1550 C C . PHE A 1 196 ? -16.472 -0.727 1.669 1.00 40.22 196 PHE A C 1
ATOM 1552 O O . PHE A 1 196 ? -16.333 0.426 1.283 1.00 40.22 196 PHE A O 1
ATOM 1559 N N . ASN A 1 197 ? -17.505 -1.478 1.290 1.00 28.78 197 ASN A N 1
ATOM 1560 C CA . ASN A 1 197 ? -18.687 -0.887 0.646 1.00 28.78 197 ASN A CA 1
ATOM 1561 C C . ASN A 1 197 ? -19.969 -1.074 1.478 1.00 28.78 197 ASN A C 1
ATOM 1563 O O . ASN A 1 197 ? -21.037 -0.658 1.040 1.00 28.78 197 ASN A O 1
ATOM 1567 N N . ARG A 1 198 ? -19.890 -1.720 2.658 1.00 30.11 198 ARG A N 1
ATOM 1568 C CA . ARG A 1 198 ? -21.063 -2.046 3.498 1.00 30.11 198 ARG A CA 1
ATOM 1569 C C . ARG A 1 198 ? -20.847 -2.070 5.018 1.00 30.11 198 ARG A C 1
ATOM 1571 O O . ARG A 1 198 ? -21.747 -2.484 5.736 1.00 30.11 198 ARG A O 1
ATOM 1578 N N . LEU A 1 199 ? -19.704 -1.623 5.530 1.00 34.75 199 LEU A N 1
ATOM 1579 C CA . LEU A 1 199 ? -19.516 -1.485 6.978 1.00 34.75 199 LEU A CA 1
ATOM 1580 C C . LEU A 1 199 ? -20.003 -0.098 7.407 1.00 34.75 199 LEU A C 1
ATOM 1582 O O . LEU A 1 199 ? -19.227 0.836 7.568 1.00 34.75 199 LEU A O 1
ATOM 1586 N N . THR A 1 200 ? -21.321 0.032 7.540 1.00 24.78 200 THR A N 1
ATOM 1587 C CA . THR A 1 200 ? -21.892 0.979 8.497 1.00 24.78 200 THR A CA 1
ATOM 1588 C C . THR A 1 200 ? -21.510 0.423 9.865 1.00 24.78 200 THR A C 1
ATOM 1590 O O . THR A 1 200 ? -21.849 -0.723 10.166 1.00 24.78 200 THR A O 1
ATOM 1593 N N . ILE A 1 201 ? -20.711 1.161 10.636 1.00 26.03 201 ILE A N 1
ATOM 1594 C CA . ILE A 1 201 ? -20.439 0.812 12.032 1.00 26.03 201 ILE A CA 1
ATOM 1595 C C . ILE A 1 201 ? -21.812 0.776 12.704 1.00 26.03 201 ILE A C 1
ATOM 1597 O O .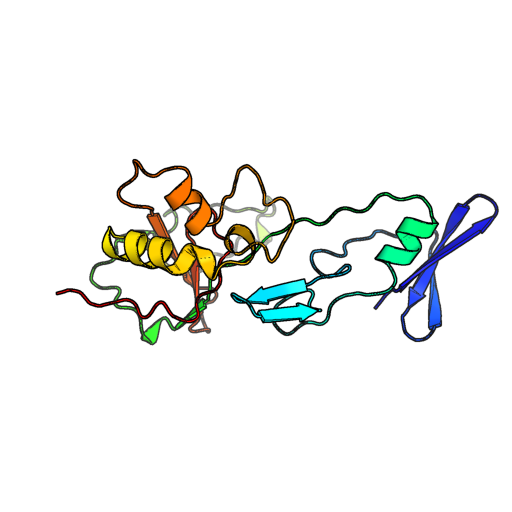 ILE A 1 201 ? -22.514 1.782 12.733 1.00 26.03 201 ILE A O 1
ATOM 1601 N N . ALA A 1 202 ? -22.252 -0.421 13.083 1.00 22.33 202 ALA A N 1
ATOM 1602 C CA . ALA A 1 202 ? -23.477 -0.590 13.836 1.00 22.33 202 ALA A CA 1
ATOM 1603 C C . ALA A 1 202 ? -23.191 -0.096 15.254 1.00 22.33 202 ALA A C 1
ATOM 1605 O O . ALA A 1 202 ? -22.367 -0.687 15.953 1.00 22.33 202 ALA A O 1
ATOM 1606 N N . ASP A 1 203 ? -23.840 1.005 15.622 1.00 22.38 203 ASP A N 1
ATOM 1607 C CA . ASP A 1 203 ? -24.012 1.411 17.008 1.00 22.38 203 ASP A CA 1
ATOM 1608 C C . ASP A 1 203 ? -24.863 0.344 17.700 1.00 22.38 203 ASP A C 1
ATOM 1610 O O . ASP A 1 203 ? -26.062 0.238 17.439 1.00 22.38 203 ASP A O 1
ATOM 1614 N N . ASP A 1 204 ? -24.241 -0.446 18.569 1.00 22.77 204 ASP A N 1
ATOM 1615 C CA . ASP A 1 204 ? -24.962 -1.175 19.604 1.00 22.77 204 ASP A CA 1
ATOM 1616 C C . ASP A 1 204 ? -24.717 -0.438 20.927 1.00 22.77 204 ASP A C 1
ATOM 1618 O O . ASP A 1 204 ? -23.586 -0.337 21.407 1.00 22.77 204 ASP A O 1
ATOM 1622 N N . THR A 1 205 ? -25.810 0.116 21.453 1.00 26.92 205 THR A N 1
ATOM 1623 C CA . THR A 1 205 ? -25.996 0.587 22.836 1.00 26.92 205 THR A CA 1
ATOM 1624 C C . THR A 1 205 ? -25.511 -0.403 23.885 1.00 26.92 205 THR A C 1
ATOM 1626 O O . THR A 1 205 ? -25.756 -1.616 23.683 1.00 26.92 205 THR A O 1
#

InterPro domains:
  IPR002218 tRNA uridine 5-carboxymethylaminomethyl modification enzyme MnmG-related [PTHR11806] (1-188)
  IPR020595 MnmG-related, conserved site [PS01280] (151-165)
  IPR036188 FAD/NAD(P)-binding domain superfamily [SSF51905] (2-138)
  IPR040131 MnmG, N-terminal domain [PF01134] (2-188)

Sequence (205 aa):
MVTDILLGKNDNVEGVRTFFGMNFYSPSVILTTGTFMSGKIWVGRTSMPAGRAGESASLGLTENLQRLGFETDRLKTGTPARVDCRTVDFSGLEPQRGDEEVGWFSFDLDVHIEREQMCCYLTRTTKSTHQLIKDNLHETPTYGGWVEAKGPRYCPSIEDKIVRFQDKESHQIFLEPEGRDVPELYVQVPEICQVFNRLTIADDT

Secondary structure (DSSP, 8-state):
-EEEEEE-GGG-EEEEEETTS-EEE-S------TT-BT-EEEETTEEEE-SBTTBPPB-SHHHHHHHTT----------PPEEEGGG---TTSEEEPPPSS---S-S-GGG----PPPPEEEEE--HHHHHHHHHTGGGSTTTTT-------SSS--HHHHHHH-TT-S--EEEEEES-SS--EEEEE-SS-----SS-------

Organism: Malus baccata (NCBI:txid106549)

Mean predicted aligned error: 7.94 Å